Protein 3UC9 (pdb70)

Radius of gyration: 15.47 Å; Cα contacts (8 Å, |Δi|>4): 312; chains: 1; bounding box: 36×42×33 Å

Organism: Saccharomyces cerevisiae (strain ATCC 204508 / S288c) (NCBI:txid559292)

InterPro domains:
  IPR034627 Increased recombination centres protein 6 [PTHR28043] (1-237)

Sequence (180 aa):
VLQYPQNKILVLSDHPHNFLKTQFLQDLFHCSSTGISIVKDQTWENRYYKVHFDLYIDSCKDIPVWVEEFITPECEPLRNVMAGIILITDIRQTKPQELLHQFMIAAHRNTFVVLVNVNEEVEQDEIDELNEIWSNAFTNVIEFVNWKTVNHNDYGEKLGLDRIQEIIDTHDWLNCEVQP

GO terms:
  GO:0030674 protein-macromolecule adaptor activity (F, IDA)
  GO:0016192 vesicle-mediated transport (P, IGI)
  GO:0016192 vesicle-mediated transport (P, IPI)

Foldseek 3Di:
DDQDFQFEEEEEEEDVCQVVSQVVCCVQQVDNDDGFDKAFQGWQDDPPWIFTHIYGYYYHNAPVVVLVVCLDPVNLSVLSSHQEYEYEYACVVRVCVVVVVVSCVSHDQQYAYEYEHQPPVDDVVNQVVSCVVPCPPGSYGYGYAYEPDDQADPVGQGGYSNNVSVSSVVGDRPPTDIGD

Solvent-accessible surface area: 9825 Å² total; per-residue (Å²): 165,136,53,130,74,0,25,35,0,8,0,3,0,5,91,98,23,45,144,64,2,29,74,0,0,75,77,15,16,140,10,102,29,144,24,108,42,96,36,146,99,42,58,17,114,39,218,154,31,88,0,84,2,16,0,40,4,42,13,12,161,64,5,66,81,22,12,129,105,11,58,38,100,141,32,87,91,61,16,48,17,2,0,0,6,0,14,0,0,23,2,108,115,27,91,5,44,126,31,6,106,111,13,0,104,24,10,36,91,44,2,1,5,0,3,0,2,17,33,114,133,0,120,51,107,59,0,70,125,21,25,136,106,32,46,122,51,41,105,4,74,2,26,3,5,16,21,109,89,104,84,105,38,153,183,74,100,86,38,2,35,46,52,0,78,53,4,0,34,99,21,109,19,59,88,24,142,71,103,120

B-factor: mean 25.72, std 10.25, range [7.55, 65.5]

Nearest PDB structures (foldseek):
  3uc9-assembly1_A  TM=1.006E+00  e=2.120E-39  Saccharomyces cerevisiae S288C
  4ol0-assembly1_A  TM=5.527E-01  e=8.054E-03  Homo sapiens

Secondary structure (DSSP, 8-state):
-------EEEEEEEGGGHHHHHHHHHHHH-----SS-EEEEEEEE-SS-EEEEEEEEEEES-HHHHHHHHTSGGGHHHHHTEEEEEEEE-HHHH-GGGTHHHHHHHS-TT-EEEEEE--TT--HHHHHHHHHHHTTSSSS-EEEEE-----B-TTS-B-HHHHHHHHHHH---TT---B-

Structure (mmCIF, N/CA/C/O backbone):
data_3UC9
#
_entry.id   3UC9
#
_cell.length_a   61.638
_cell.length_b   61.638
_cell.length_c   95.144
_cell.angle_alpha   90.000
_cell.angle_beta   90.000
_cell.angle_gamma   120.000
#
_symmetry.space_group_name_H-M   'P 65'
#
loop_
_entity.id
_entity.type
_entity.pdbx_description
1 polymer 'Increased recombination centers protein 6'
2 water water
#
loop_
_atom_site.group_PDB
_atom_site.id
_atom_site.type_symbol
_atom_site.label_atom_id
_atom_site.label_alt_id
_atom_site.label_comp_id
_atom_site.label_asym_id
_atom_site.label_entity_id
_atom_site.label_seq_id
_atom_site.pdbx_PDB_ins_code
_atom_site.Cartn_x
_atom_site.Cartn_y
_atom_site.Cartn_z
_atom_site.occupancy
_atom_site.B_iso_or_equiv
_atom_site.auth_seq_id
_atom_site.auth_comp_id
_atom_site.auth_asym_id
_atom_site.auth_atom_id
_atom_site.pdbx_PDB_model_num
ATOM 1 N N . VAL A 1 22 ? 39.296 38.542 -18.493 1.00 38.23 2 VAL A N 1
ATOM 2 C CA . VAL A 1 22 ? 40.042 38.538 -19.784 1.00 36.83 2 VAL A CA 1
ATOM 3 C C . VAL A 1 22 ? 40.896 37.268 -19.919 1.00 35.76 2 VAL A C 1
ATOM 4 O O . VAL A 1 22 ? 40.597 36.391 -20.741 1.00 36.22 2 VAL A O 1
ATOM 6 N N . LEU A 1 23 ? 41.941 37.155 -19.099 1.00 31.64 3 LEU A N 1
ATOM 7 C CA . LEU A 1 23 ? 42.787 35.954 -19.101 1.00 28.03 3 LEU A CA 1
ATOM 8 C C . LEU A 1 23 ? 42.044 34.774 -18.499 1.00 25.05 3 LEU A C 1
ATOM 9 O O . LEU A 1 23 ? 41.422 34.910 -17.450 1.00 23.24 3 LEU A O 1
ATOM 14 N N . GLN A 1 24 ? 42.110 33.620 -19.160 1.00 24.67 4 GLN A N 1
ATOM 15 C CA . GLN A 1 24 ? 41.681 32.364 -18.550 1.00 23.74 4 GLN A CA 1
ATOM 16 C C . GLN A 1 24 ? 42.908 31.721 -17.917 1.00 21.89 4 GLN A C 1
ATOM 17 O O . GLN A 1 24 ? 43.827 31.300 -18.622 1.00 20.38 4 GLN A O 1
ATOM 23 N N . TYR A 1 25 ? 42.907 31.656 -16.587 1.00 21.54 5 TYR A N 1
ATOM 24 C CA . TYR A 1 25 ? 44.020 31.090 -15.831 1.00 22.08 5 TYR A CA 1
ATOM 25 C C . TYR A 1 25 ? 43.963 29.577 -15.990 1.00 20.68 5 TYR A C 1
ATOM 26 O O . TYR A 1 25 ? 42.896 29.020 -16.305 1.00 19.49 5 TYR A O 1
ATOM 35 N N . PRO A 1 26 ? 45.097 28.895 -15.768 1.00 19.30 6 PRO A N 1
ATOM 36 C CA . PRO A 1 26 ? 45.046 27.437 -15.771 1.00 18.59 6 PRO A CA 1
ATOM 37 C C . PRO A 1 26 ? 43.969 26.954 -14.806 1.00 16.85 6 PRO A C 1
ATOM 38 O O . PRO A 1 26 ? 43.947 27.358 -13.643 1.00 17.38 6 PRO A O 1
ATOM 42 N N . GLN A 1 27 ? 43.059 26.129 -15.308 1.00 16.45 7 GLN A N 1
ATOM 43 C CA . GLN A 1 27 ? 41.891 25.724 -14.536 1.00 15.32 7 GLN A CA 1
ATOM 44 C C . GLN A 1 27 ? 42.152 24.339 -13.943 1.00 15.06 7 GLN A C 1
ATOM 45 O O . GLN A 1 27 ? 41.647 23.324 -14.434 1.00 15.06 7 GLN A O 1
ATOM 51 N N . ASN A 1 28 ? 42.954 24.305 -12.878 1.00 15.65 8 ASN A N 1
ATOM 52 C CA . ASN A 1 28 ? 43.451 23.052 -12.327 1.00 15.82 8 ASN A CA 1
ATOM 53 C C . ASN A 1 28 ? 43.211 22.882 -10.833 1.00 15.23 8 ASN A C 1
ATOM 54 O O . ASN A 1 28 ? 43.954 22.150 -10.161 1.00 16.09 8 ASN A O 1
ATOM 59 N N . LYS A 1 29 ? 42.160 23.515 -10.321 1.00 14.15 9 LYS A N 1
ATOM 60 C CA . LYS A 1 29 ? 41.805 23.353 -8.923 1.00 13.78 9 LYS A CA 1
ATOM 61 C C . LYS A 1 29 ? 40.615 22.397 -8.811 1.00 14.50 9 LYS A C 1
ATOM 62 O O . LYS A 1 29 ? 39.672 22.440 -9.614 1.00 12.53 9 LYS A O 1
ATOM 68 N N . ILE A 1 30 ? 40.677 21.514 -7.825 1.00 14.42 10 ILE A N 1
ATOM 69 C CA . ILE A 1 30 ? 39.525 20.704 -7.454 1.00 13.24 10 ILE A CA 1
ATOM 70 C C . ILE A 1 30 ? 39.196 21.004 -5.995 1.00 14.19 10 ILE A C 1
ATOM 71 O O . ILE A 1 30 ? 40.041 20.850 -5.113 1.00 13.74 10 ILE A O 1
ATOM 76 N N . LEU A 1 31 ? 37.977 21.483 -5.754 1.00 13.31 11 LEU A N 1
ATOM 77 C CA . LEU A 1 31 ? 37.507 21.783 -4.406 1.00 15.97 11 LEU A CA 1
ATOM 78 C C . LEU A 1 31 ? 36.679 20.606 -3.900 1.00 16.47 11 LEU A C 1
ATOM 79 O O . LEU A 1 31 ? 35.761 20.147 -4.578 1.00 17.56 11 LEU A O 1
ATOM 84 N N . VAL A 1 32 ? 37.025 20.115 -2.714 1.00 15.87 12 VAL A N 1
ATOM 85 C CA . VAL A 1 32 ? 36.231 19.097 -2.040 1.00 15.25 12 VAL A CA 1
ATOM 86 C C . VAL A 1 32 ? 35.679 19.730 -0.758 1.00 16.89 12 VAL A C 1
ATOM 87 O O . VAL A 1 32 ? 36.434 20.153 0.110 1.00 17.48 12 VAL A O 1
ATOM 91 N N . LEU A 1 33 ? 34.356 19.801 -0.681 1.00 15.27 13 LEU A N 1
ATOM 92 C CA . LEU A 1 33 ? 33.631 20.495 0.372 1.00 17.18 13 LEU A CA 1
ATOM 93 C C . LEU A 1 33 ? 32.691 19.515 1.081 1.00 17.39 13 LEU A C 1
ATOM 94 O O . LEU A 1 33 ? 32.129 18.617 0.444 1.00 18.38 13 LEU A O 1
ATOM 99 N N . SER A 1 34 ? 32.533 19.685 2.393 1.00 16.80 14 SER A N 1
ATOM 100 C CA . SER A 1 34 ? 31.457 19.021 3.133 1.00 17.25 14 SER A CA 1
ATOM 101 C C . SER A 1 34 ? 30.885 19.960 4.173 1.00 17.79 14 SER A C 1
ATOM 102 O O . SER A 1 34 ? 31.569 20.876 4.625 1.00 18.38 14 SER A O 1
ATOM 105 N N . ASP A 1 35 ? 29.624 19.754 4.545 1.00 16.85 15 ASP A N 1
ATOM 106 C CA . ASP A 1 35 ? 29.137 20.359 5.779 1.00 18.70 15 ASP A CA 1
ATOM 107 C C . ASP A 1 35 ? 29.783 19.628 6.966 1.00 18.86 15 ASP A C 1
ATOM 108 O O . ASP A 1 35 ? 30.204 18.456 6.845 1.00 18.13 15 ASP A O 1
ATOM 113 N N . HIS A 1 36 ? 29.856 20.321 8.098 1.00 18.31 16 HIS A N 1
ATOM 114 C CA . HIS A 1 36 ? 30.670 19.889 9.246 1.00 20.26 16 HIS A CA 1
ATOM 115 C C . HIS A 1 36 ? 30.474 18.447 9.703 1.00 20.50 16 HIS A C 1
ATOM 116 O O . HIS A 1 36 ? 31.458 17.777 10.004 1.00 19.58 16 HIS A O 1
ATOM 123 N N . PRO A 1 37 ? 29.214 17.962 9.769 1.00 18.99 17 PRO A N 1
ATOM 124 C CA . PRO A 1 37 ? 29.034 16.592 10.241 1.00 19.83 17 PRO A CA 1
ATOM 125 C C . PRO A 1 37 ? 29.700 15.529 9.382 1.00 18.47 17 PRO A C 1
ATOM 126 O O . PRO A 1 37 ? 29.948 14.434 9.875 1.00 20.78 17 PRO A O 1
ATOM 130 N N . HIS A 1 38 ? 29.985 15.835 8.113 1.00 17.83 18 HIS A N 1
ATOM 131 C CA . HIS A 1 38 ? 30.586 14.851 7.207 1.00 16.76 18 HIS A CA 1
ATOM 132 C C . HIS A 1 38 ? 32.068 15.090 6.930 1.00 17.05 18 HIS A C 1
ATOM 133 O O . HIS A 1 38 ? 32.606 14.560 5.965 1.00 16.01 18 HIS A O 1
ATOM 140 N N . ASN A 1 39 ? 32.737 15.869 7.786 1.00 17.12 19 ASN A N 1
ATOM 141 C CA . ASN A 1 39 ? 34.153 16.168 7.573 1.00 17.29 19 ASN A CA 1
ATOM 142 C C . ASN A 1 39 ? 35.008 14.914 7.571 1.00 17.97 19 ASN A C 1
ATOM 143 O O . ASN A 1 39 ? 35.918 14.793 6.744 1.00 19.58 19 ASN A O 1
ATOM 148 N N . PHE A 1 40 ? 34.731 13.980 8.479 1.00 17.25 20 PHE A N 1
ATOM 149 C CA . PHE A 1 40 ? 35.558 12.782 8.560 1.00 18.66 20 PHE A CA 1
ATOM 150 C C . PHE A 1 40 ? 35.397 11.902 7.333 1.00 19.65 20 PHE A C 1
ATOM 151 O O . PHE A 1 40 ? 36.396 11.412 6.784 1.00 20.98 20 PHE A O 1
ATOM 159 N N . LEU A 1 41 ? 34.149 11.686 6.927 1.00 19.11 21 LEU A N 1
ATOM 160 C CA . LEU A 1 41 ? 33.852 10.949 5.698 1.00 19.51 21 LEU A CA 1
ATOM 161 C C . LEU A 1 41 ? 34.545 11.591 4.491 1.00 19.41 21 LEU A C 1
ATOM 162 O O . LEU A 1 41 ? 35.082 10.889 3.638 1.00 19.59 21 LEU A O 1
ATOM 167 N N . LYS A 1 42 ? 34.568 12.921 4.448 1.00 18.78 22 LYS A N 1
ATOM 168 C CA . LYS A 1 42 ? 35.317 13.647 3.419 1.00 18.52 22 LYS A CA 1
ATOM 169 C C . LYS A 1 42 ? 36.812 13.289 3.443 1.00 18.08 22 LYS A C 1
ATOM 170 O O . LYS A 1 42 ? 37.407 13.067 2.390 1.00 18.14 22 LYS A O 1
ATOM 176 N N . THR A 1 43 ? 37.412 13.190 4.631 1.00 19.84 23 THR A N 1
ATOM 177 C CA . THR A 1 43 ? 38.834 12.808 4.734 1.00 21.74 23 THR A CA 1
ATOM 178 C C . THR A 1 43 ? 39.063 11.388 4.188 1.00 23.24 23 THR A C 1
ATOM 179 O O . THR A 1 43 ? 40.053 11.133 3.479 1.00 21.86 23 THR A O 1
ATOM 183 N N . GLN A 1 44 ? 38.143 10.474 4.491 1.00 22.76 24 GLN A N 1
ATOM 184 C CA . GLN A 1 44 ? 38.191 9.118 3.926 1.00 23.94 24 GLN A CA 1
ATOM 185 C C . GLN A 1 44 ? 38.026 9.131 2.391 1.00 21.73 24 GLN A C 1
ATOM 186 O O . GLN A 1 44 ? 38.721 8.408 1.675 1.00 21.63 24 GLN A O 1
ATOM 192 N N . PHE A 1 45 ? 37.109 9.958 1.897 1.00 20.48 25 PHE A N 1
ATOM 193 C CA . PHE A 1 45 ? 36.911 10.140 0.447 1.00 19.29 25 PHE A CA 1
ATOM 194 C C . PHE A 1 45 ? 38.199 10.604 -0.223 1.00 19.26 25 PHE A C 1
ATOM 195 O O . PHE A 1 45 ? 38.561 10.107 -1.290 1.00 19.71 25 PHE A O 1
ATOM 203 N N . LEU A 1 46 ? 38.900 11.545 0.402 1.00 19.36 26 LEU A N 1
ATOM 204 C CA . LEU A 1 46 ? 40.147 12.069 -0.172 1.00 20.07 26 LEU A CA 1
ATOM 205 C C . LEU A 1 46 ? 41.212 10.976 -0.250 1.00 21.48 26 LEU A C 1
ATOM 206 O O . LEU A 1 46 ? 41.942 10.878 -1.233 1.00 21.01 26 LEU A O 1
ATOM 211 N N . GLN A 1 47 ? 41.299 10.156 0.788 1.00 23.61 27 GLN A N 1
ATOM 212 C CA . GLN A 1 47 ? 42.219 9.026 0.767 1.00 26.72 27 GLN A CA 1
ATOM 213 C C . GLN A 1 47 ? 41.865 8.043 -0.351 1.00 26.60 27 GLN A C 1
ATOM 214 O O . GLN A 1 47 ? 42.747 7.573 -1.072 1.00 29.22 27 GLN A O 1
ATOM 220 N N . ASP A 1 48 ? 40.583 7.722 -0.488 1.00 25.92 28 ASP A N 1
ATOM 221 C CA . ASP A 1 48 ? 40.145 6.688 -1.434 1.00 26.38 28 ASP A CA 1
ATOM 222 C C . ASP A 1 48 ? 40.277 7.106 -2.901 1.00 25.14 28 ASP A C 1
ATOM 223 O O . ASP A 1 48 ? 40.684 6.314 -3.751 1.00 26.20 28 ASP A O 1
ATOM 228 N N . LEU A 1 49 ? 39.949 8.355 -3.200 1.00 23.10 29 LEU A N 1
ATOM 229 C CA . LEU A 1 49 ? 39.961 8.829 -4.581 1.00 22.87 29 LEU A CA 1
ATOM 230 C C . LEU A 1 49 ? 41.304 9.435 -4.975 1.00 23.32 29 LEU A C 1
ATOM 231 O O . LEU A 1 49 ? 41.792 9.195 -6.080 1.00 24.59 29 LEU A O 1
ATOM 236 N N . PHE A 1 50 ? 41.892 10.230 -4.085 1.00 24.45 30 PHE A N 1
ATOM 237 C CA . PHE A 1 50 ? 43.109 10.988 -4.405 1.00 26.27 30 PHE A CA 1
ATOM 238 C C . PHE A 1 50 ? 44.368 10.493 -3.705 1.00 30.32 30 PHE A C 1
ATOM 239 O O . PHE A 1 50 ? 45.451 11.015 -3.964 1.00 32.06 30 PHE A O 1
ATOM 247 N N . HIS A 1 51 ? 44.229 9.511 -2.817 1.00 34.04 31 HIS A N 1
ATOM 248 C CA . HIS A 1 51 ? 45.359 9.000 -2.034 1.00 38.47 31 HIS A CA 1
ATOM 249 C C . HIS A 1 51 ? 46.060 10.133 -1.292 1.00 40.62 31 HIS A C 1
ATOM 250 O O . HIS A 1 51 ? 47.293 10.219 -1.256 1.00 41.76 31 HIS A O 1
ATOM 257 N N . CYS A 1 52 ? 45.235 10.986 -0.687 1.00 41.82 32 CYS A N 1
ATOM 258 C CA . CYS A 1 52 ? 45.679 12.163 0.031 1.00 45.15 32 CYS A CA 1
ATOM 259 C C . CYS A 1 52 ? 45.332 12.002 1.507 1.00 47.39 32 CYS A C 1
ATOM 260 O O . CYS A 1 52 ? 44.156 11.978 1.871 1.00 47.26 32 CYS A O 1
ATOM 263 N N . SER A 1 53 ? 46.359 11.878 2.345 1.00 51.09 33 SER A N 1
ATOM 264 C CA . SER A 1 53 ? 46.184 11.765 3.793 1.00 54.13 33 SER A CA 1
ATOM 265 C C . SER A 1 53 ? 46.163 13.150 4.441 1.00 55.72 33 SER A C 1
ATOM 266 O O . SER A 1 53 ? 47.156 13.594 5.025 1.00 58.05 33 SER A O 1
ATOM 269 N N . SER 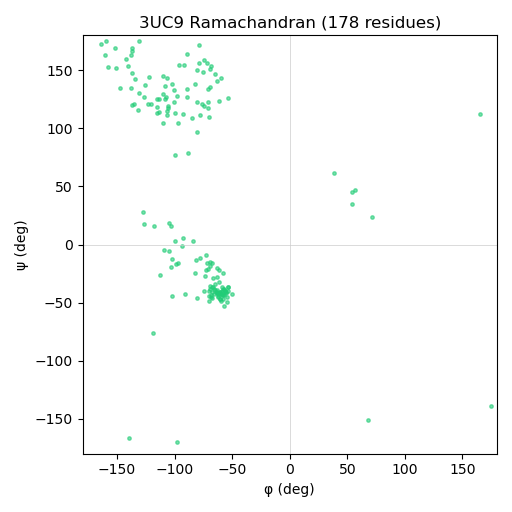A 1 54 ? 45.021 13.822 4.332 1.00 56.20 34 SER A N 1
ATOM 270 C CA . SER A 1 54 ? 44.836 15.151 4.906 1.00 57.41 34 SER A CA 1
ATOM 271 C C . SER A 1 54 ? 44.571 15.080 6.409 1.00 59.60 34 SER A C 1
ATOM 272 O O . SER A 1 54 ? 44.395 13.996 6.978 1.00 60.71 34 SER A O 1
ATOM 275 N N . THR A 1 55 ? 44.562 16.254 7.038 1.00 60.41 35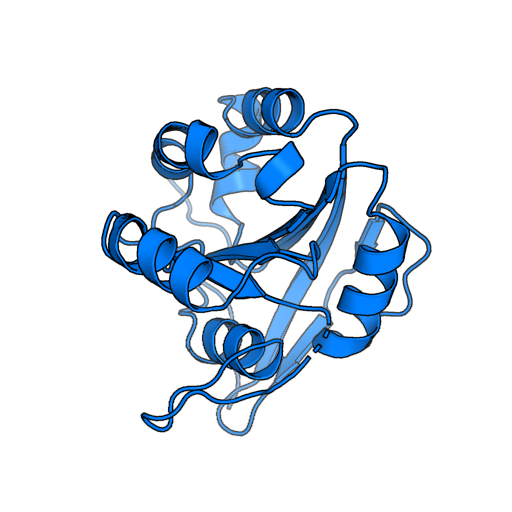 THR A N 1
ATOM 276 C CA . THR A 1 55 ? 44.180 16.402 8.442 1.00 61.23 35 THR A CA 1
ATOM 277 C C . THR A 1 55 ? 42.857 17.180 8.588 1.00 59.65 35 THR A C 1
ATOM 278 O O . THR A 1 55 ? 42.130 16.994 9.566 1.00 60.67 35 THR A O 1
ATOM 282 N N . GLY A 1 56 ? 42.553 18.037 7.612 1.00 57.30 36 GLY A N 1
ATOM 283 C CA . GLY A 1 56 ? 41.320 18.830 7.601 1.00 54.83 36 GLY A CA 1
ATOM 284 C C . GLY A 1 56 ? 41.307 19.814 6.435 1.00 52.55 36 GLY A C 1
ATOM 285 O O . GLY A 1 56 ? 41.730 19.473 5.330 1.00 51.85 36 GLY A O 1
ATOM 286 N N . ILE A 1 57 ? 40.841 21.038 6.691 1.00 50.03 37 ILE A N 1
ATOM 287 C CA . ILE A 1 57 ? 40.761 22.097 5.673 1.00 47.72 37 ILE A CA 1
ATOM 288 C C . ILE A 1 57 ? 42.160 22.622 5.304 1.00 45.44 37 ILE A C 1
ATOM 289 O O . ILE A 1 57 ? 42.850 23.167 6.156 1.00 47.59 37 ILE A O 1
ATOM 294 N N . SER A 1 58 ? 42.559 22.456 4.041 1.00 41.24 38 SER A N 1
ATOM 295 C CA . SER A 1 58 ? 43.904 22.808 3.584 1.00 37.24 38 SER A CA 1
ATOM 296 C C . SER A 1 58 ? 44.032 22.905 2.047 1.00 33.07 38 SER A C 1
ATOM 297 O O . SER A 1 58 ? 43.098 22.599 1.301 1.00 30.19 38 SER A O 1
ATOM 300 N N . ILE A 1 59 ? 45.199 23.371 1.604 1.00 29.56 39 ILE A N 1
ATOM 301 C CA . ILE A 1 59 ? 45.544 23.474 0.193 1.00 27.27 39 ILE A CA 1
ATOM 302 C C . ILE A 1 59 ? 46.671 22.490 -0.099 1.00 27.06 39 ILE A C 1
ATOM 303 O O . ILE A 1 59 ? 47.793 22.640 0.416 1.00 26.82 39 ILE A O 1
ATOM 308 N N . VAL A 1 60 ? 46.375 21.482 -0.914 1.00 24.19 40 VAL A N 1
ATOM 309 C CA . VAL A 1 60 ? 47.353 20.465 -1.270 1.00 24.82 40 VAL A CA 1
ATOM 310 C C . VAL A 1 60 ? 47.754 20.633 -2.737 1.00 23.94 40 VAL A C 1
ATOM 311 O O . VAL A 1 60 ? 47.005 20.262 -3.635 1.00 22.02 40 VAL A O 1
ATOM 315 N N . LYS A 1 61 ? 48.947 21.181 -2.972 1.00 23.55 41 LYS A N 1
ATOM 316 C CA . LYS A 1 61 ? 49.350 21.583 -4.324 1.00 23.34 41 LYS A CA 1
ATOM 317 C C . LYS A 1 61 ? 50.101 20.508 -5.093 1.00 24.81 41 LYS A C 1
ATOM 318 O O . LYS A 1 61 ? 50.733 19.640 -4.496 1.00 26.78 41 LYS A O 1
ATOM 324 N N . ASP A 1 62 ? 50.027 20.597 -6.421 1.00 24.16 42 ASP A N 1
ATOM 325 C CA . ASP A 1 62 ? 50.821 19.773 -7.346 1.00 26.88 42 ASP A CA 1
ATOM 326 C C . ASP A 1 62 ? 50.616 18.273 -7.131 1.00 26.36 42 ASP A C 1
ATOM 327 O O . ASP A 1 62 ? 51.573 17.485 -7.063 1.00 26.82 42 ASP A O 1
ATOM 332 N N . GLN A 1 63 ? 49.349 17.895 -7.020 1.00 24.60 43 GLN A N 1
ATOM 333 C CA . GLN A 1 63 ? 48.945 16.497 -7.052 1.00 25.80 43 GLN A CA 1
ATOM 334 C C . GLN A 1 63 ? 48.947 16.057 -8.507 1.00 26.26 43 GLN A C 1
ATOM 335 O O . GLN A 1 63 ? 48.859 16.889 -9.412 1.00 27.85 43 GLN A O 1
ATOM 341 N N . THR A 1 64 ? 49.086 14.762 -8.744 1.00 25.41 44 THR A N 1
ATOM 342 C CA . THR A 1 64 ? 49.056 14.261 -10.107 1.00 26.19 44 THR A CA 1
ATOM 343 C C . THR A 1 64 ? 47.779 13.472 -10.312 1.00 26.27 44 THR A C 1
ATOM 344 O O . THR A 1 64 ? 47.419 12.631 -9.482 1.00 26.34 44 THR A O 1
ATOM 348 N N . TRP A 1 65 ? 47.059 13.797 -11.380 1.00 24.52 45 TRP A N 1
ATOM 349 C CA . TRP A 1 65 ? 45.961 12.956 -11.817 1.00 23.98 45 TRP A CA 1
ATOM 350 C C . TRP A 1 65 ? 46.429 12.233 -13.059 1.00 26.09 45 TRP A C 1
ATOM 351 O O . TRP A 1 65 ? 46.729 12.863 -14.077 1.00 25.47 45 TRP A O 1
ATOM 362 N N . GLU A 1 66 ? 46.491 10.910 -12.975 1.00 27.56 46 GLU A N 1
ATOM 363 C CA . GLU A 1 66 ? 47.041 10.112 -14.048 1.00 30.41 46 GLU A CA 1
ATOM 364 C C . GLU A 1 66 ? 46.150 8.919 -14.357 1.00 30.71 46 GLU A C 1
ATOM 365 O O . GLU A 1 66 ? 45.544 8.311 -13.469 1.00 30.85 46 GLU A O 1
ATOM 371 N N . ASN A 1 67 ? 46.060 8.616 -15.641 1.00 30.10 47 ASN A N 1
ATOM 372 C CA . ASN A 1 67 ? 45.362 7.428 -16.110 1.00 29.61 47 ASN A CA 1
ATOM 373 C C . ASN A 1 67 ? 46.201 6.859 -17.238 1.00 30.38 47 ASN A C 1
ATOM 374 O O . ASN A 1 67 ? 47.362 7.258 -17.411 1.00 29.07 47 ASN A O 1
ATOM 379 N N . ARG A 1 68 ? 45.634 5.929 -17.999 1.00 30.17 48 ARG A N 1
ATOM 380 C CA . ARG A 1 68 ? 46.363 5.297 -19.095 1.00 32.15 48 ARG A CA 1
ATOM 381 C C . ARG A 1 68 ? 46.662 6.227 -20.279 1.00 30.59 48 ARG A C 1
ATOM 382 O O . ARG A 1 68 ? 47.498 5.899 -21.119 1.00 30.75 48 ARG A O 1
ATOM 390 N N . TYR A 1 69 ? 45.985 7.375 -20.335 1.00 27.52 49 TYR A N 1
ATOM 391 C CA . TYR A 1 69 ? 46.048 8.282 -21.488 1.00 27.50 49 TYR A CA 1
ATOM 392 C C . TYR A 1 69 ? 46.947 9.492 -21.244 1.00 26.84 49 TYR A C 1
ATOM 393 O O . TYR A 1 69 ? 47.742 9.850 -22.106 1.00 26.92 49 TYR A O 1
ATOM 402 N N . TYR A 1 70 ? 46.822 10.110 -20.072 1.00 25.10 50 TYR A N 1
ATOM 403 C CA . TYR A 1 70 ? 47.556 11.347 -19.782 1.00 23.43 50 TYR A CA 1
ATOM 404 C C . TYR A 1 70 ? 47.848 11.524 -18.298 1.00 24.17 50 TYR A C 1
ATOM 405 O O . TYR A 1 70 ? 47.315 10.799 -17.460 1.00 22.60 50 TYR A O 1
ATOM 414 N N . LYS A 1 71 ? 48.703 12.504 -17.997 1.00 23.93 51 LYS A N 1
ATOM 415 C CA . LYS A 1 71 ? 48.963 12.980 -16.636 1.00 24.53 51 LYS A CA 1
ATOM 416 C C . LYS A 1 71 ? 48.725 14.484 -16.639 1.00 23.11 51 LYS A C 1
ATOM 417 O O . LYS A 1 71 ? 49.147 15.172 -17.576 1.00 22.86 51 LYS A O 1
ATOM 423 N N . VAL A 1 72 ? 48.069 14.988 -15.600 1.00 22.80 52 VAL A N 1
ATOM 424 C CA . VAL A 1 72 ? 47.903 16.431 -15.411 1.00 22.27 52 VAL A CA 1
ATOM 425 C C . VAL A 1 72 ? 48.153 16.736 -13.937 1.00 22.88 52 VAL A C 1
ATOM 426 O O . VAL A 1 72 ? 47.900 15.897 -13.078 1.00 23.69 52 VAL A O 1
ATOM 430 N N . HIS A 1 73 ? 48.693 17.917 -13.650 1.00 21.82 53 HIS A N 1
ATOM 431 C CA . HIS A 1 73 ? 48.949 18.322 -12.278 1.00 22.70 53 HIS A CA 1
ATOM 432 C C . HIS A 1 73 ? 47.847 19.264 -11.816 1.00 21.59 53 HIS A C 1
ATOM 433 O O . HIS A 1 73 ? 47.479 20.189 -12.548 1.00 21.63 53 HIS A O 1
ATOM 440 N N . PHE A 1 74 ? 47.318 19.017 -10.616 1.00 20.78 54 PHE A N 1
ATOM 441 C CA . PHE A 1 74 ? 46.208 19.816 -10.079 1.00 19.50 54 PHE A CA 1
ATOM 442 C C . PHE A 1 74 ? 46.411 20.131 -8.591 1.00 20.24 54 PHE A C 1
ATOM 443 O O . PHE A 1 74 ? 47.230 19.500 -7.906 1.00 21.01 54 PHE A O 1
ATOM 451 N N . ASP A 1 75 ? 45.662 21.121 -8.112 1.00 18.71 55 ASP A N 1
ATOM 452 C CA . ASP A 1 75 ? 45.662 21.515 -6.710 1.00 18.57 55 ASP A CA 1
ATOM 453 C C . ASP A 1 75 ? 44.331 21.092 -6.075 1.00 18.50 55 ASP A C 1
ATOM 454 O O . ASP A 1 75 ? 43.274 21.290 -6.662 1.00 17.85 55 ASP A O 1
ATOM 459 N N . LEU A 1 76 ? 44.406 20.533 -4.872 1.00 18.70 56 LEU A N 1
ATOM 460 C CA . LEU A 1 76 ? 43.249 20.139 -4.103 1.00 19.37 56 LEU A CA 1
ATOM 461 C C . LEU A 1 76 ? 42.992 21.214 -3.050 1.00 19.50 56 LEU A C 1
ATOM 462 O O . LEU A 1 76 ? 43.879 21.546 -2.255 1.00 21.43 56 LEU A O 1
ATOM 467 N N . TYR A 1 77 ? 41.793 21.782 -3.086 1.00 17.90 57 TYR A N 1
ATOM 468 C CA . TYR A 1 77 ? 41.320 22.694 -2.054 1.00 19.61 57 TYR A CA 1
ATOM 469 C C . TYR A 1 77 ? 40.294 21.958 -1.196 1.00 19.20 57 TYR A C 1
ATOM 470 O O . TYR A 1 77 ? 39.264 21.497 -1.699 1.00 21.14 57 TYR A O 1
ATOM 479 N N . ILE A 1 78 ? 40.576 21.820 0.092 1.00 18.73 58 ILE A N 1
ATOM 480 C CA . ILE A 1 78 ? 39.689 21.116 1.010 1.00 18.88 58 ILE A CA 1
ATOM 481 C C . ILE A 1 78 ? 39.052 22.165 1.915 1.00 20.00 58 ILE A C 1
ATOM 482 O O . ILE A 1 78 ? 39.755 22.978 2.524 1.00 20.52 58 ILE A O 1
ATOM 487 N N . ASP A 1 79 ? 37.724 22.182 1.958 1.00 19.23 59 ASP A N 1
ATOM 488 C CA . ASP A 1 79 ? 37.000 23.169 2.741 1.00 20.51 59 ASP A CA 1
ATOM 489 C C . ASP A 1 79 ? 35.844 22.501 3.485 1.00 19.95 59 ASP A C 1
ATOM 490 O O . ASP A 1 79 ? 35.474 21.345 3.211 1.00 17.60 59 ASP A O 1
ATOM 495 N N . SER A 1 80 ? 35.305 23.244 4.442 1.00 20.08 60 SER A N 1
ATOM 496 C CA . SER A 1 80 ? 34.181 22.803 5.252 1.00 21.04 60 SER A CA 1
ATOM 497 C C . SER A 1 80 ? 33.275 23.989 5.498 1.00 21.97 60 SER A C 1
ATOM 498 O O . SER A 1 80 ? 33.704 25.142 5.404 1.00 21.15 60 SER A O 1
ATOM 501 N N . CYS A 1 81 ? 32.028 23.708 5.838 1.00 20.69 61 CYS A N 1
ATOM 502 C CA . CYS A 1 81 ? 31.086 24.769 6.165 1.00 22.78 61 CYS A CA 1
ATOM 503 C C . CYS A 1 81 ? 30.053 24.276 7.151 1.00 22.12 61 CYS A C 1
ATOM 504 O O . CYS A 1 81 ? 29.759 23.089 7.199 1.00 21.63 61 CYS A O 1
ATOM 507 N N . LYS A 1 82 ? 29.511 25.188 7.955 1.00 23.90 62 LYS A N 1
ATOM 508 C CA . LYS A 1 82 ? 28.408 24.836 8.851 1.00 26.06 62 LYS A CA 1
ATOM 509 C C . LYS A 1 82 ? 27.110 24.671 8.069 1.00 26.15 62 LYS A C 1
ATOM 510 O O . LYS A 1 82 ? 26.320 23.767 8.359 1.00 25.80 62 LYS A O 1
ATOM 516 N N . ASP A 1 83 ? 26.899 25.552 7.092 1.00 26.47 63 ASP A N 1
ATOM 517 C CA . ASP A 1 83 ? 25.676 25.575 6.286 1.00 27.07 63 ASP A CA 1
ATOM 518 C C . ASP A 1 83 ? 26.042 25.747 4.809 1.00 25.00 63 ASP A C 1
ATOM 519 O O . ASP A 1 83 ? 26.677 26.739 4.433 1.00 22.91 63 ASP A O 1
ATOM 524 N N . ILE A 1 84 ? 25.644 24.789 3.974 1.00 23.48 64 ILE A N 1
ATOM 525 C CA . ILE A 1 84 ? 25.971 24.842 2.543 1.00 22.75 64 ILE A CA 1
ATOM 526 C C . ILE A 1 84 ? 25.514 26.153 1.888 1.00 21.83 64 ILE A C 1
ATOM 527 O O . ILE A 1 84 ? 26.299 26.796 1.193 1.00 20.60 64 ILE A O 1
ATOM 532 N N . PRO A 1 85 ? 24.248 26.561 2.109 1.00 22.37 65 PRO A N 1
ATOM 533 C CA . PRO A 1 85 ? 23.792 27.802 1.470 1.00 21.37 65 PRO A CA 1
ATOM 534 C C . PRO A 1 85 ? 24.639 29.037 1.810 1.00 22.09 65 PRO A C 1
ATOM 535 O O . PRO A 1 85 ? 24.874 29.869 0.935 1.00 22.04 65 PRO A O 1
ATOM 539 N N . VAL A 1 86 ? 25.096 29.151 3.058 1.00 21.98 66 VAL A N 1
ATOM 540 C CA . VAL A 1 86 ? 25.961 30.258 3.456 1.00 23.50 66 VAL A CA 1
ATOM 541 C C . VAL A 1 86 ? 27.280 30.211 2.671 1.00 23.00 66 VAL A C 1
ATOM 542 O O . VAL A 1 86 ? 27.770 31.233 2.205 1.00 23.12 66 VAL A O 1
ATOM 546 N N . TRP A 1 87 ? 27.840 29.019 2.527 1.00 23.28 67 TRP A N 1
ATOM 547 C CA . TRP A 1 87 ? 29.054 28.838 1.738 1.00 22.94 67 TRP A CA 1
ATOM 548 C C . TRP A 1 87 ? 28.829 29.211 0.265 1.00 21.28 67 TRP A C 1
ATOM 549 O O . TRP A 1 87 ? 29.648 29.910 -0.335 1.00 20.55 67 TRP A O 1
ATOM 560 N N . VAL A 1 88 ? 27.708 28.769 -0.298 1.00 20.30 68 VAL A N 1
ATOM 561 C CA . VAL A 1 88 ? 27.351 29.089 -1.687 1.00 19.86 68 VAL A CA 1
ATOM 562 C C . VAL A 1 88 ? 27.210 30.609 -1.880 1.00 20.85 68 VAL A C 1
ATOM 563 O O . VAL A 1 88 ? 27.698 31.163 -2.865 1.00 19.58 68 VAL A O 1
ATOM 567 N N . GLU A 1 89 ? 26.572 31.276 -0.924 1.00 22.46 69 GLU A N 1
ATOM 568 C CA . GLU A 1 89 ? 26.416 32.725 -1.016 1.00 24.37 69 GLU A CA 1
ATOM 569 C C . GLU A 1 89 ? 27.775 33.417 -1.140 1.00 24.98 69 GLU A C 1
ATOM 570 O O . GLU A 1 89 ? 27.940 34.313 -1.959 1.00 25.58 69 GLU A O 1
ATOM 576 N N . GLU A 1 90 ? 28.743 32.985 -0.344 1.00 26.11 70 GLU A N 1
ATOM 577 C CA . GLU A 1 90 ? 30.096 33.564 -0.374 1.00 27.77 70 GLU A CA 1
ATOM 578 C C . GLU A 1 90 ? 30.833 33.203 -1.674 1.00 25.81 70 GLU A C 1
ATOM 579 O O . GLU A 1 90 ? 31.552 34.020 -2.259 1.00 26.60 70 GLU A O 1
ATOM 585 N N . PHE A 1 91 ? 30.639 31.976 -2.131 1.00 23.83 71 PHE A N 1
ATOM 586 C CA . PHE A 1 91 ? 31.299 31.481 -3.337 1.00 23.92 71 PHE A CA 1
ATOM 587 C C . PHE A 1 91 ? 30.852 32.233 -4.610 1.00 24.24 71 PHE A C 1
ATOM 588 O O . PHE A 1 91 ? 31.655 32.456 -5.523 1.00 23.08 71 PHE A O 1
ATOM 596 N N . ILE A 1 92 ? 29.584 32.640 -4.629 1.00 23.14 72 ILE A N 1
ATOM 597 C CA . ILE A 1 92 ? 28.923 33.310 -5.759 1.00 26.53 72 ILE A CA 1
ATOM 598 C C . ILE A 1 92 ? 29.261 34.797 -5.924 1.00 27.08 72 ILE A C 1
ATOM 599 O O . ILE A 1 92 ? 28.908 35.412 -6.939 1.00 26.55 72 ILE A O 1
ATOM 604 N N . THR A 1 93 ? 29.914 35.379 -4.925 1.00 27.29 73 THR A N 1
ATOM 605 C CA . THR A 1 93 ? 30.179 36.816 -4.911 1.00 29.67 73 THR A CA 1
ATOM 606 C C . THR A 1 93 ? 31.190 37.224 -5.997 1.00 30.03 73 THR A C 1
ATOM 607 O O . THR A 1 93 ? 32.018 36.406 -6.405 1.00 26.60 73 THR A O 1
ATOM 611 N N . PRO A 1 94 ? 31.130 38.492 -6.462 1.00 31.04 74 PRO A N 1
ATOM 612 C CA . PRO A 1 94 ? 32.107 38.989 -7.436 1.00 32.37 74 PRO A CA 1
ATOM 613 C C . PRO A 1 94 ? 33.561 38.799 -7.006 1.00 32.95 74 PRO A C 1
ATOM 614 O O . PRO A 1 94 ? 34.418 38.508 -7.846 1.00 31.99 74 PRO A O 1
ATOM 618 N N . GLU A 1 95 ? 33.831 38.946 -5.710 1.00 34.12 75 GLU A N 1
ATOM 619 C CA . GLU A 1 95 ? 35.192 38.812 -5.182 1.00 34.71 75 GLU A CA 1
ATOM 620 C C . GLU A 1 95 ? 35.758 37.405 -5.373 1.00 32.84 75 GLU A C 1
ATOM 621 O O . GLU A 1 95 ? 36.974 37.239 -5.480 1.00 32.57 75 GLU A O 1
ATOM 627 N N . CYS A 1 96 ? 34.878 36.402 -5.413 1.00 30.30 76 CYS A N 1
ATOM 628 C CA . CYS A 1 96 ? 35.291 35.011 -5.616 1.00 28.80 76 CYS A CA 1
ATOM 629 C C . CYS A 1 96 ? 35.279 34.570 -7.086 1.00 26.30 76 CYS A C 1
ATOM 630 O O . CYS A 1 96 ? 35.517 33.399 -7.3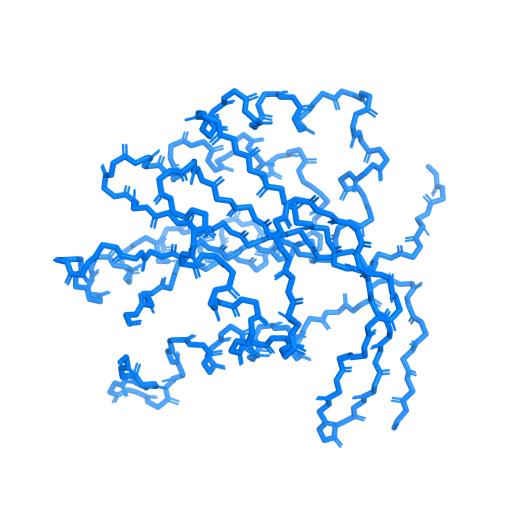64 1.00 23.80 76 CYS A O 1
ATOM 633 N N . GLU A 1 97 ? 35.010 35.491 -8.013 1.00 25.30 77 GLU A N 1
ATOM 634 C CA . GLU A 1 97 ? 34.974 35.156 -9.448 1.00 25.18 77 GLU A CA 1
ATOM 635 C C . GLU A 1 97 ? 36.299 34.566 -9.956 1.00 22.77 77 GLU A C 1
ATOM 636 O O . GLU A 1 97 ? 36.298 33.536 -10.633 1.00 20.75 77 GLU A O 1
ATOM 642 N N . PRO A 1 98 ? 37.436 35.191 -9.615 1.00 21.42 78 PRO A N 1
ATOM 643 C CA . PRO A 1 98 ? 38.709 34.578 -10.009 1.00 21.60 78 PRO A CA 1
ATOM 644 C C . PRO A 1 98 ? 38.861 33.136 -9.538 1.00 21.45 78 PRO A C 1
ATOM 645 O O . PRO A 1 98 ? 39.263 32.278 -10.325 1.00 20.34 78 PRO A O 1
ATOM 649 N N . LEU A 1 99 ? 38.510 32.865 -8.282 1.00 21.18 79 LEU A N 1
ATOM 650 C CA . LEU A 1 99 ? 38.550 31.504 -7.746 1.00 20.54 79 LEU A CA 1
ATOM 651 C C . LEU A 1 99 ? 37.629 30.552 -8.525 1.00 17.79 79 LEU A C 1
ATOM 652 O O . LEU A 1 99 ? 38.030 29.441 -8.890 1.00 17.22 79 LEU A O 1
ATOM 657 N N . ARG A 1 100 ? 36.396 30.981 -8.783 1.00 18.44 80 ARG A N 1
ATOM 658 C CA . ARG A 1 100 ? 35.455 30.142 -9.542 1.00 17.96 80 ARG A CA 1
ATOM 659 C C . ARG A 1 100 ? 36.043 29.777 -10.898 1.00 17.68 80 ARG A C 1
ATOM 660 O O . ARG A 1 100 ? 35.940 28.635 -11.351 1.00 14.90 80 ARG A O 1
ATOM 668 N N . ASN A 1 101 ? 36.721 30.732 -11.519 1.00 15.80 81 ASN A N 1
ATOM 669 C CA . ASN A 1 101 ? 37.222 30.514 -12.876 1.00 17.94 81 ASN A CA 1
ATOM 670 C C . ASN A 1 101 ? 38.404 29.532 -12.987 1.00 16.35 81 ASN A C 1
ATOM 671 O O . ASN A 1 101 ? 38.687 29.025 -14.080 1.00 17.02 81 ASN A O 1
ATOM 676 N N . VAL A 1 102 ? 39.068 29.228 -11.871 1.00 16.74 82 VAL A N 1
ATOM 677 C CA . VAL A 1 102 ? 40.153 28.237 -11.895 1.00 15.83 82 VAL A CA 1
ATOM 678 C C . VAL A 1 102 ? 39.723 26.849 -11.410 1.00 15.29 82 VAL A C 1
ATOM 679 O O . VAL A 1 102 ? 40.533 25.922 -11.396 1.00 14.42 82 VAL A O 1
ATOM 683 N N . MET A 1 103 ? 38.437 26.679 -11.098 1.00 14.22 83 MET A N 1
ATOM 684 C CA . MET A 1 103 ? 37.919 25.380 -10.673 1.00 14.51 83 MET A CA 1
ATOM 685 C C . MET A 1 103 ? 37.700 24.408 -11.844 1.00 13.23 83 MET A C 1
ATOM 686 O O . MET A 1 103 ? 36.822 24.606 -12.690 1.00 13.83 83 MET A O 1
ATOM 691 N N . ALA A 1 104 ? 38.512 23.359 -11.893 1.00 13.93 84 ALA A N 1
ATOM 692 C CA . ALA A 1 104 ? 38.278 22.235 -12.788 1.00 14.04 84 ALA A CA 1
ATOM 693 C C . ALA A 1 104 ? 37.017 21.495 -12.339 1.00 14.26 84 ALA A C 1
ATOM 694 O O . ALA A 1 104 ? 36.202 21.058 -13.165 1.00 14.08 84 ALA A O 1
ATOM 696 N N . GLY A 1 105 ? 36.862 21.340 -11.027 1.00 13.43 85 GLY A N 1
ATOM 697 C CA . GLY A 1 105 ? 35.677 20.689 -10.495 1.00 11.93 85 GLY A CA 1
ATOM 698 C C . GLY A 1 105 ? 35.417 21.006 -9.037 1.00 13.39 85 GLY A C 1
ATOM 699 O O . GLY A 1 105 ? 36.307 21.465 -8.315 1.00 12.59 85 GLY A O 1
ATOM 700 N N . ILE A 1 106 ? 34.187 20.725 -8.620 1.00 11.79 86 ILE A N 1
ATOM 701 C CA . ILE A 1 106 ? 33.740 20.901 -7.248 1.00 12.61 86 ILE A CA 1
ATOM 702 C C . ILE A 1 106 ? 33.062 19.618 -6.850 1.00 12.41 86 ILE A C 1
ATOM 703 O O . ILE A 1 106 ? 32.236 19.130 -7.600 1.00 11.84 86 ILE A O 1
ATOM 708 N N . ILE A 1 107 ? 33.439 19.067 -5.696 1.00 13.36 87 ILE A N 1
ATOM 709 C CA . ILE A 1 107 ? 32.838 17.836 -5.177 1.00 13.79 87 ILE A CA 1
ATOM 710 C C . ILE A 1 107 ? 32.282 18.163 -3.798 1.00 14.69 87 ILE A C 1
ATOM 711 O O . ILE A 1 107 ? 33.016 18.604 -2.917 1.00 16.38 87 ILE A O 1
ATOM 716 N N . LEU A 1 108 ? 30.978 17.964 -3.627 1.00 15.00 88 LEU A N 1
ATOM 717 C CA . LEU A 1 108 ? 30.321 18.190 -2.358 1.00 15.46 88 LEU A CA 1
ATOM 718 C C . LEU A 1 108 ? 29.969 16.840 -1.742 1.00 17.74 88 LEU A C 1
ATOM 719 O O . LEU A 1 108 ? 29.349 15.988 -2.397 1.00 17.51 88 LEU A O 1
ATOM 724 N N . ILE A 1 109 ? 30.399 16.645 -0.498 1.00 17.84 89 ILE A N 1
ATOM 725 C CA . ILE A 1 109 ? 30.126 15.432 0.261 1.00 18.02 89 ILE A CA 1
ATOM 726 C C . ILE A 1 109 ? 29.075 15.787 1.314 1.00 17.69 89 ILE A C 1
ATOM 727 O O . ILE A 1 109 ? 29.352 16.569 2.209 1.00 17.34 89 ILE A O 1
ATOM 732 N N . THR A 1 110 ? 27.881 15.209 1.216 1.00 17.46 90 THR A N 1
ATOM 733 C CA . THR A 1 110 ? 26.803 15.579 2.126 1.00 18.07 90 THR A CA 1
ATOM 734 C C . THR A 1 110 ? 25.705 14.529 2.216 1.00 18.38 90 THR A C 1
ATOM 735 O O . THR A 1 110 ? 25.736 13.506 1.531 1.00 17.88 90 THR A O 1
ATOM 739 N N . ASP A 1 111 ? 24.758 14.784 3.106 1.00 16.89 91 ASP A N 1
ATOM 740 C CA . ASP A 1 111 ? 23.529 13.998 3.193 1.00 18.56 91 ASP A CA 1
ATOM 741 C C . ASP A 1 111 ? 22.523 14.805 2.399 1.00 19.04 91 ASP A C 1
ATOM 742 O O . ASP A 1 111 ? 22.077 15.830 2.869 1.00 20.87 91 ASP A O 1
ATOM 747 N N . ILE A 1 112 ? 22.188 14.366 1.187 1.00 18.76 92 ILE A N 1
ATOM 748 C CA . ILE A 1 112 ? 21.382 15.210 0.302 1.00 19.58 92 ILE A CA 1
ATOM 749 C C . ILE A 1 112 ? 19.929 15.362 0.751 1.00 21.91 92 ILE A C 1
ATOM 750 O O . ILE A 1 112 ? 19.258 16.305 0.339 1.00 22.57 92 ILE A O 1
ATOM 755 N N . ARG A 1 113 ? 19.445 14.441 1.579 1.00 22.99 93 ARG A N 1
ATOM 756 C CA .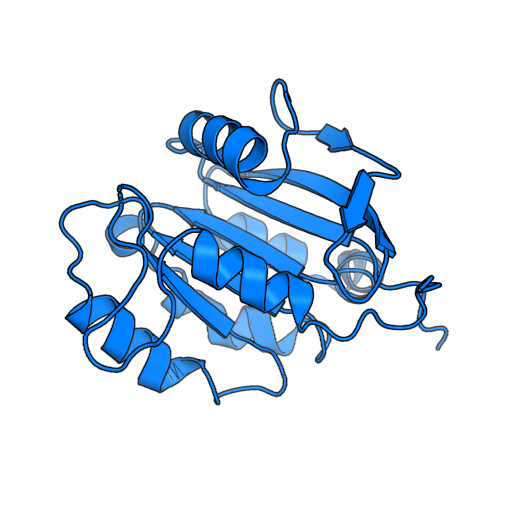 ARG A 1 113 ? 18.115 14.586 2.175 1.00 25.78 93 ARG A CA 1
ATOM 757 C C . ARG A 1 113 ? 18.082 15.729 3.188 1.00 25.82 93 ARG A C 1
ATOM 758 O O . ARG A 1 113 ? 17.072 16.423 3.312 1.00 26.65 93 ARG A O 1
ATOM 766 N N . GLN A 1 114 ? 19.185 15.909 3.911 1.00 25.10 94 GLN A N 1
ATOM 767 C CA . GLN A 1 114 ? 19.294 16.951 4.934 1.00 26.03 94 GLN A CA 1
ATOM 768 C C . GLN A 1 114 ? 19.599 18.318 4.325 1.00 24.99 94 GLN A C 1
ATOM 769 O O . GLN A 1 114 ? 18.982 19.325 4.699 1.00 26.79 94 GLN A O 1
ATOM 775 N N . THR A 1 115 ? 20.559 18.358 3.405 1.00 23.16 95 THR A N 1
ATOM 776 C CA . THR A 1 115 ? 21.082 19.630 2.891 1.00 23.02 95 THR A CA 1
ATOM 777 C C . THR A 1 115 ? 20.484 20.042 1.545 1.00 22.27 95 THR A C 1
ATOM 778 O O . THR A 1 115 ? 20.578 21.210 1.164 1.00 23.13 95 THR A O 1
ATOM 782 N N . LYS A 1 116 ? 19.865 19.098 0.835 1.00 21.20 96 LYS A N 1
ATOM 783 C CA . LYS A 1 116 ? 19.198 19.380 -0.447 1.00 22.25 96 LYS A CA 1
ATOM 784 C C . LYS A 1 116 ? 19.954 20.389 -1.315 1.00 21.70 96 LYS A C 1
ATOM 785 O O . LYS A 1 116 ? 19.431 21.470 -1.630 1.00 21.50 96 LYS A O 1
ATOM 791 N N . PRO A 1 117 ? 21.195 20.046 -1.710 1.00 19.75 97 PRO A N 1
ATOM 792 C CA . PRO A 1 117 ? 21.982 20.959 -2.529 1.00 19.17 97 PRO A CA 1
ATOM 793 C C . PRO A 1 117 ? 21.350 21.239 -3.901 1.00 18.43 97 PRO A C 1
ATOM 794 O O . PRO A 1 117 ? 21.651 22.269 -4.512 1.00 21.12 97 PRO A O 1
ATOM 798 N N . GLN A 1 118 ? 20.454 20.354 -4.354 1.00 18.59 98 GLN A N 1
ATOM 799 C CA . GLN A 1 118 ? 19.686 20.582 -5.582 1.00 18.72 98 GLN A CA 1
ATOM 800 C C . GLN A 1 118 ? 18.851 21.883 -5.563 1.00 19.49 98 GLN A C 1
ATOM 801 O O . GLN A 1 118 ? 18.550 22.433 -6.618 1.00 20.31 98 GLN A O 1
ATOM 807 N N . GLU A 1 119 ? 18.503 22.363 -4.374 1.00 18.12 99 GLU A N 1
ATOM 808 C CA . GLU A 1 119 ? 17.754 23.628 -4.217 1.00 19.56 99 GLU A CA 1
ATOM 809 C C . GLU A 1 119 ? 18.592 24.881 -4.502 1.00 19.76 99 GLU A C 1
ATOM 810 O O . GLU A 1 119 ? 18.047 25.946 -4.784 1.00 23.16 99 GLU A O 1
ATOM 816 N N . LEU A 1 120 ? 19.910 24.747 -4.396 1.00 19.14 100 LEU A N 1
ATOM 817 C CA . LEU A 1 120 ? 20.860 25.842 -4.602 1.00 20.66 100 LEU A CA 1
ATOM 818 C C . LEU A 1 120 ? 21.534 25.750 -5.972 1.00 20.18 100 LEU A C 1
ATOM 819 O O . LEU A 1 120 ? 22.201 26.694 -6.408 1.00 18.92 100 LEU A O 1
ATOM 824 N N . LEU A 1 121 ? 21.379 24.605 -6.639 1.00 19.68 101 LEU A N 1
ATOM 825 C CA . LEU A 1 121 ? 22.192 24.280 -7.808 1.00 19.49 101 LEU A CA 1
ATOM 826 C C . LEU A 1 121 ? 21.993 25.242 -8.987 1.00 19.54 101 LEU A C 1
ATOM 827 O O . LEU A 1 121 ? 22.952 25.612 -9.649 1.00 18.97 101 LEU A O 1
ATOM 832 N N . HIS A 1 122 ? 20.766 25.678 -9.252 1.00 19.94 102 HIS A N 1
ATOM 833 C CA . HIS A 1 122 ? 20.550 26.606 -10.366 1.00 22.05 102 HIS A CA 1
ATOM 834 C C . HIS A 1 122 ? 21.393 27.872 -10.220 1.00 20.68 102 HIS A C 1
ATOM 835 O O . HIS A 1 122 ? 22.140 28.250 -11.124 1.00 20.07 102 HIS A O 1
ATOM 842 N N . GLN A 1 123 ? 21.287 28.513 -9.063 1.00 19.35 103 GLN A N 1
ATOM 843 C CA . GLN A 1 123 ? 22.032 29.733 -8.792 1.00 19.31 103 GLN A CA 1
ATOM 844 C C . GLN A 1 123 ? 23.549 29.498 -8.728 1.00 18.03 103 GLN A C 1
ATOM 845 O O . GLN A 1 123 ? 24.327 30.336 -9.173 1.00 18.88 103 GLN A O 1
ATOM 851 N N . PHE A 1 124 ? 23.954 28.372 -8.153 1.00 17.30 104 PHE A N 1
ATOM 852 C CA . PHE A 1 124 ? 25.360 28.000 -8.111 1.00 18.04 104 PHE A CA 1
ATOM 853 C C . PHE A 1 124 ? 25.929 27.862 -9.523 1.00 17.87 104 PHE A C 1
ATOM 854 O O . PHE A 1 124 ? 27.005 28.393 -9.825 1.00 17.53 104 PHE A O 1
ATOM 862 N N . MET A 1 125 ? 25.212 27.134 -10.375 1.00 16.95 105 MET A N 1
ATOM 863 C CA . MET A 1 125 ? 25.692 26.872 -11.733 1.00 17.80 105 MET A CA 1
ATOM 864 C C . MET A 1 125 ? 25.742 28.141 -12.581 1.00 19.37 105 MET A C 1
ATOM 865 O O . MET A 1 125 ? 26.655 28.311 -13.373 1.00 18.39 105 MET A O 1
ATOM 870 N N . ILE A 1 126 ? 24.778 29.045 -12.411 1.00 19.86 106 ILE A N 1
ATOM 871 C CA . ILE A 1 126 ? 24.837 30.336 -13.103 1.00 22.13 106 ILE A CA 1
ATOM 872 C C . ILE A 1 126 ? 26.174 31.053 -12.852 1.00 22.65 106 ILE A C 1
ATOM 873 O O . ILE A 1 126 ? 26.742 31.662 -13.767 1.00 23.15 106 ILE A O 1
ATOM 878 N N . ALA A 1 127 ? 26.671 30.978 -11.621 1.00 20.23 107 ALA A N 1
ATOM 879 C CA . ALA A 1 127 ? 27.903 31.659 -11.226 1.00 20.65 107 ALA A CA 1
ATOM 880 C C . ALA A 1 127 ? 29.159 30.874 -11.617 1.00 19.16 107 ALA A C 1
ATOM 881 O O . ALA A 1 127 ? 30.231 31.460 -11.744 1.00 20.62 107 ALA A O 1
ATOM 883 N N . ALA A 1 128 ? 29.034 29.557 -11.776 1.00 17.63 108 ALA A N 1
ATOM 884 C CA . ALA A 1 128 ? 30.193 28.697 -12.053 1.00 16.92 108 ALA A CA 1
ATOM 885 C C . ALA A 1 128 ? 30.739 28.955 -13.458 1.00 16.92 108 ALA A C 1
ATOM 886 O O . ALA A 1 128 ? 30.007 29.355 -14.373 1.00 16.96 108 ALA A O 1
ATOM 888 N N . HIS A 1 129 ? 32.040 28.734 -13.617 1.00 15.18 109 HIS A N 1
ATOM 889 C CA . HIS A 1 129 ? 32.623 28.638 -14.940 1.00 16.27 109 HIS A CA 1
ATOM 890 C C . HIS A 1 129 ? 31.930 27.482 -15.655 1.00 15.14 109 HIS A C 1
ATOM 891 O O . HIS A 1 129 ? 31.593 26.459 -15.047 1.00 14.57 109 HIS A O 1
ATOM 898 N N . ARG A 1 130 ? 31.723 27.667 -16.950 1.00 16.19 110 ARG A N 1
ATOM 899 C CA . ARG A 1 130 ? 30.938 26.747 -17.772 1.00 14.88 110 ARG A CA 1
ATOM 900 C C . ARG A 1 130 ? 31.574 25.362 -17.970 1.00 13.62 110 ARG A C 1
ATOM 901 O O . ARG A 1 130 ? 30.882 24.437 -18.362 1.00 14.58 110 ARG A O 1
ATOM 909 N N . ASN A 1 131 ? 32.866 25.215 -17.688 1.00 13.18 111 ASN A N 1
ATOM 910 C CA . ASN A 1 131 ? 33.586 23.924 -17.828 1.00 12.31 111 ASN A CA 1
ATOM 911 C C . ASN A 1 131 ? 33.735 23.098 -16.528 1.00 12.63 111 ASN A C 1
ATOM 912 O O . ASN A 1 131 ? 34.060 21.892 -16.570 1.00 13.76 111 ASN A O 1
ATOM 917 N N . THR A 1 132 ? 33.513 23.739 -15.387 1.00 13.58 112 THR A N 1
ATOM 918 C CA . THR A 1 132 ? 33.694 23.111 -14.081 1.00 13.08 112 THR A CA 1
ATOM 919 C C . THR A 1 132 ? 32.765 21.914 -13.893 1.00 13.23 112 THR A C 1
ATOM 920 O O . THR A 1 132 ? 31.548 22.044 -14.005 1.00 13.55 112 THR A O 1
ATOM 924 N N . PHE A 1 133 ? 33.317 20.740 -13.602 1.00 12.57 113 PHE A N 1
ATOM 925 C CA . PHE A 1 133 ? 32.445 19.624 -13.231 1.00 12.68 113 PHE A CA 1
ATOM 926 C C . PHE A 1 133 ? 31.924 19.798 -11.791 1.00 13.07 113 PHE A C 1
ATOM 927 O O . PHE A 1 133 ? 32.598 20.385 -10.930 1.00 11.63 113 PHE A O 1
ATOM 935 N N . VAL A 1 134 ? 30.710 19.314 -11.537 1.00 13.36 114 VAL A N 1
ATOM 936 C CA . VAL A 1 134 ? 30.114 19.383 -10.199 1.00 12.61 114 VAL A CA 1
ATOM 937 C C . VAL A 1 134 ? 29.547 18.026 -9.835 1.00 14.50 114 VAL A C 1
ATOM 938 O O . VAL A 1 134 ? 28.620 17.542 -10.492 1.00 14.93 114 VAL A O 1
ATOM 942 N N . VAL A 1 135 ? 30.124 17.417 -8.809 1.00 13.26 115 VAL A N 1
ATOM 943 C CA . VAL A 1 135 ? 29.677 16.112 -8.327 1.00 14.13 115 VAL A CA 1
ATOM 944 C C . VAL A 1 135 ? 29.147 16.277 -6.923 1.00 14.88 115 VAL A C 1
ATOM 945 O O . VAL A 1 135 ? 29.839 16.793 -6.048 1.00 14.68 115 VAL A O 1
ATOM 949 N N . LEU A 1 136 ? 27.910 15.833 -6.716 1.00 15.10 116 LEU A N 1
ATOM 950 C CA . LEU A 1 136 ? 27.270 15.860 -5.420 1.00 15.27 116 LEU A CA 1
ATOM 951 C C . LEU A 1 136 ? 27.244 14.431 -4.915 1.00 16.64 116 LEU A C 1
ATOM 952 O O . LEU A 1 136 ? 26.558 13.569 -5.481 1.00 17.25 116 LEU A O 1
ATOM 957 N N . VAL A 1 137 ? 28.025 14.192 -3.867 1.00 16.13 117 VAL A N 1
ATOM 958 C CA . VAL A 1 137 ? 28.223 12.861 -3.326 1.00 16.73 117 VAL A CA 1
ATOM 959 C C . VAL A 1 137 ? 27.326 12.691 -2.118 1.00 16.68 117 VAL A C 1
ATOM 960 O O . VAL A 1 137 ? 27.502 13.362 -1.107 1.00 18.35 117 VAL A O 1
ATOM 964 N N . ASN A 1 138 ? 26.339 11.812 -2.234 1.00 17.43 118 ASN A N 1
ATOM 965 C CA . ASN A 1 138 ? 25.460 11.508 -1.130 1.00 18.53 118 ASN A CA 1
ATOM 966 C C . ASN A 1 138 ? 25.973 10.371 -0.252 1.00 18.71 118 ASN A C 1
ATOM 967 O O . ASN A 1 138 ? 26.233 9.269 -0.745 1.00 21.91 118 ASN A O 1
ATOM 972 N N . VAL A 1 139 ? 26.051 10.631 1.049 1.00 20.08 119 VAL A N 1
ATOM 973 C CA . VAL A 1 139 ? 26.507 9.640 2.019 1.00 22.24 119 VAL A CA 1
ATOM 974 C C . VAL A 1 139 ? 25.352 9.046 2.841 1.00 24.17 119 VAL A C 1
ATOM 975 O O . VAL A 1 139 ? 25.575 8.120 3.618 1.00 27.38 119 VAL A O 1
ATOM 979 N N . ASN A 1 140 ? 24.133 9.562 2.666 1.00 24.42 120 ASN A N 1
ATOM 980 C CA . ASN A 1 140 ? 22.935 8.994 3.302 1.00 27.08 120 ASN A CA 1
ATOM 981 C C . ASN A 1 140 ? 22.570 7.641 2.680 1.00 29.81 120 ASN A C 1
ATOM 982 O O . ASN A 1 140 ? 22.086 7.572 1.549 1.00 29.62 120 ASN A O 1
ATOM 987 N N . GLU A 1 141 ? 22.773 6.573 3.447 1.00 32.73 121 GLU A N 1
ATOM 988 C CA . GLU A 1 141 ? 22.652 5.212 2.922 1.00 35.45 121 GLU A CA 1
ATOM 989 C C . GLU A 1 141 ? 21.207 4.774 2.644 1.00 36.31 121 GLU A C 1
ATOM 990 O O . GLU A 1 141 ? 20.989 3.728 2.029 1.00 36.37 121 GLU A O 1
ATOM 996 N N . GLU A 1 142 ? 20.229 5.572 3.075 1.00 36.54 122 GLU A N 1
ATOM 997 C CA . GLU A 1 142 ? 18.814 5.280 2.812 1.00 38.43 122 GLU A CA 1
ATOM 998 C C . GLU A 1 142 ? 18.363 5.713 1.412 1.00 36.74 122 GLU A C 1
ATOM 999 O O . GLU A 1 142 ? 17.282 5.326 0.967 1.00 36.89 122 GLU A O 1
ATOM 1005 N N . VAL A 1 143 ? 19.173 6.523 0.726 1.00 33.01 123 VAL A N 1
ATOM 1006 C CA . VAL A 1 143 ? 18.840 6.988 -0.622 1.00 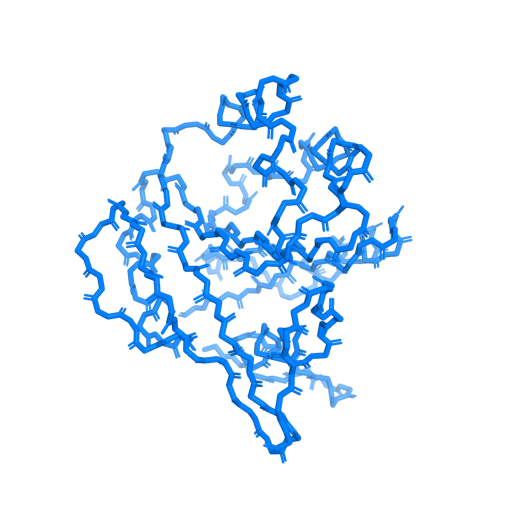31.70 123 VAL A CA 1
ATOM 1007 C C . VAL A 1 143 ? 19.180 5.892 -1.628 1.00 31.79 123 VAL A C 1
ATOM 1008 O O . VAL A 1 143 ? 20.324 5.438 -1.698 1.00 31.38 123 VAL A O 1
ATOM 1012 N N . GLU A 1 144 ? 18.184 5.460 -2.392 1.00 32.16 124 GLU A N 1
ATOM 1013 C CA . GLU A 1 144 ? 18.381 4.412 -3.386 1.00 33.26 124 GLU A CA 1
ATOM 1014 C C . GLU A 1 144 ? 18.798 5.029 -4.709 1.00 31.50 124 GLU A C 1
ATOM 1015 O O . GLU A 1 144 ? 18.618 6.218 -4.934 1.00 30.14 124 GLU A O 1
ATOM 1021 N N . GLN A 1 145 ? 19.329 4.204 -5.597 1.00 31.11 125 GLN A N 1
ATOM 1022 C CA . GLN A 1 145 ? 19.808 4.695 -6.885 1.00 29.73 125 GLN A CA 1
ATOM 1023 C C . GLN A 1 145 ? 18.702 5.331 -7.733 1.00 29.53 125 GLN A C 1
ATOM 1024 O O . GLN A 1 145 ? 18.973 6.258 -8.486 1.00 27.03 125 GLN A O 1
ATOM 1030 N N . ASP A 1 146 ? 17.466 4.850 -7.614 1.00 29.93 126 ASP A N 1
ATOM 1031 C CA . ASP A 1 146 ? 16.358 5.449 -8.372 1.00 31.35 126 ASP A CA 1
ATOM 1032 C C . ASP A 1 146 ? 16.177 6.935 -8.041 1.00 29.72 126 ASP A C 1
ATOM 1033 O O . ASP A 1 146 ? 15.871 7.738 -8.918 1.00 29.20 126 ASP A O 1
ATOM 1038 N N . GLU A 1 147 ? 16.380 7.293 -6.778 1.00 28.54 127 GLU A N 1
ATOM 1039 C CA . GLU A 1 147 ? 16.262 8.682 -6.341 1.00 27.73 127 GLU A CA 1
ATOM 1040 C C . GLU A 1 147 ? 17.378 9.541 -6.932 1.00 26.15 127 GLU A C 1
ATOM 1041 O O . GLU A 1 147 ? 17.130 10.658 -7.399 1.00 23.23 127 GLU A O 1
ATOM 1047 N N . ILE A 1 148 ? 18.600 9.006 -6.914 1.00 24.13 128 ILE A N 1
ATOM 1048 C CA . ILE A 1 148 ? 19.753 9.634 -7.552 1.00 21.75 128 ILE A CA 1
ATOM 1049 C C . ILE A 1 148 ? 19.525 9.780 -9.061 1.00 22.72 128 ILE A C 1
ATOM 1050 O O . ILE A 1 148 ? 19.772 10.837 -9.638 1.00 19.57 1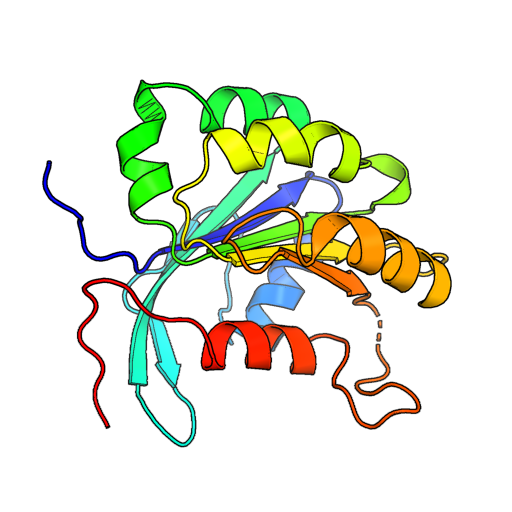28 ILE A O 1
ATOM 1055 N N . ASP A 1 149 ? 19.050 8.705 -9.692 1.00 23.68 129 ASP A N 1
ATOM 1056 C CA . ASP A 1 149 ? 18.773 8.701 -11.132 1.00 25.03 129 ASP A CA 1
ATOM 1057 C C . ASP A 1 149 ? 17.819 9.825 -11.538 1.00 25.68 129 ASP A C 1
ATOM 1058 O O . ASP A 1 149 ? 18.025 10.464 -12.573 1.00 26.97 129 ASP A O 1
ATOM 1063 N N . GLU A 1 150 ? 16.793 10.071 -10.721 1.00 25.62 130 GLU A N 1
ATOM 1064 C CA . GLU A 1 150 ? 15.811 11.121 -11.013 1.00 26.73 130 GLU A CA 1
ATOM 1065 C C . GLU A 1 150 ? 16.455 12.506 -10.954 1.00 24.84 130 GLU A C 1
ATOM 1066 O O . GLU A 1 150 ? 16.193 13.347 -11.804 1.00 25.17 130 GLU A O 1
ATOM 1072 N N . LEU A 1 151 ? 17.303 12.729 -9.955 1.00 22.26 131 LEU A N 1
ATOM 1073 C CA . LEU A 1 151 ? 18.076 13.974 -9.870 1.00 20.86 131 LEU A CA 1
ATOM 1074 C C . LEU A 1 151 ? 19.001 14.175 -11.065 1.00 19.84 131 LEU A C 1
ATOM 1075 O O . LEU A 1 151 ? 19.134 15.294 -11.571 1.00 19.50 131 LEU A O 1
ATOM 1080 N N . ASN A 1 152 ? 19.644 13.102 -11.513 1.00 19.09 132 ASN A N 1
ATOM 1081 C CA . ASN A 1 152 ? 20.520 13.167 -12.678 1.00 19.66 132 ASN A CA 1
ATOM 1082 C C . ASN A 1 152 ? 19.764 13.440 -13.984 1.00 21.55 132 ASN A C 1
ATOM 1083 O O . ASN A 1 152 ? 20.250 14.165 -14.842 1.00 22.28 132 ASN A O 1
ATOM 1088 N N . GLU A 1 153 ? 18.568 12.883 -14.117 1.00 23.56 133 GLU A N 1
ATOM 1089 C CA . GLU A 1 153 ? 17.711 13.186 -15.251 1.00 27.63 133 GLU A CA 1
ATOM 1090 C C . GLU A 1 153 ? 17.412 14.689 -15.330 1.00 27.47 133 GLU A C 1
ATOM 1091 O O . GLU A 1 153 ? 17.381 15.265 -16.416 1.00 28.38 133 GLU A O 1
ATOM 1097 N N . ILE A 1 154 ? 17.217 15.318 -14.177 1.00 26.75 134 ILE A N 1
ATOM 1098 C CA . ILE A 1 154 ? 16.996 16.764 -14.116 1.00 27.06 134 ILE A CA 1
ATOM 1099 C C . ILE A 1 154 ? 18.257 17.580 -14.445 1.00 25.90 134 ILE A C 1
ATOM 1100 O O . ILE A 1 154 ? 18.200 18.505 -15.255 1.00 26.82 134 ILE A O 1
ATOM 1105 N N . TRP A 1 155 ? 19.389 17.237 -13.831 1.00 24.23 135 TRP A N 1
ATOM 1106 C CA . TRP A 1 155 ? 20.559 18.133 -13.805 1.00 23.36 135 TRP A CA 1
ATOM 1107 C C . TRP A 1 155 ? 21.702 17.784 -14.766 1.00 24.58 135 TRP A C 1
ATOM 1108 O O . TRP A 1 155 ? 22.526 18.648 -15.067 1.00 23.26 135 TRP A O 1
ATOM 1119 N N . SER A 1 156 ? 21.765 16.546 -15.251 1.00 26.42 136 SER A N 1
ATOM 1120 C CA . SER A 1 156 ? 22.935 16.104 -16.018 1.00 27.75 136 SER A CA 1
ATOM 1121 C C . SER A 1 156 ? 23.076 16.766 -17.392 1.00 28.90 136 SER A C 1
ATOM 1122 O O . SER A 1 156 ? 24.158 16.757 -17.967 1.00 29.99 136 SER A O 1
ATOM 1125 N N . ASN A 1 157 ? 21.999 17.347 -17.909 1.00 30.26 137 ASN A N 1
ATOM 1126 C CA . ASN A 1 157 ? 22.055 18.094 -19.172 1.00 31.72 137 ASN A CA 1
ATOM 1127 C C . ASN A 1 157 ? 21.503 19.519 -19.057 1.00 29.85 137 ASN A C 1
ATOM 1128 O O . ASN A 1 157 ? 21.213 20.160 -20.071 1.00 32.76 137 ASN A O 1
ATOM 1133 N N . ALA A 1 158 ? 21.391 20.018 -17.827 1.00 26.53 138 ALA A N 1
ATOM 1134 C CA . ALA A 1 158 ? 20.827 21.345 -17.557 1.00 25.61 138 ALA A CA 1
ATOM 1135 C C . ALA A 1 158 ? 21.781 22.479 -17.945 1.00 25.13 138 ALA A C 1
ATOM 1136 O O . ALA A 1 158 ? 21.336 23.591 -18.271 1.00 25.49 138 ALA A O 1
ATOM 1138 N N . PHE A 1 159 ? 23.082 22.192 -17.916 1.00 22.40 139 PHE A N 1
ATOM 1139 C CA . PHE A 1 159 ? 24.117 23.186 -18.184 1.00 21.17 139 PHE A CA 1
ATOM 1140 C C . PHE A 1 159 ? 25.222 22.608 -19.077 1.00 20.43 139 PHE A C 1
ATOM 1141 O O . PHE A 1 159 ? 25.291 21.398 -19.316 1.00 19.49 139 PHE A O 1
ATOM 1149 N N . THR A 1 160 ? 26.099 23.476 -19.571 1.00 18.99 140 THR A N 1
ATOM 1150 C CA . THR A 1 160 ? 27.307 23.013 -20.257 1.00 18.66 140 THR A CA 1
ATOM 1151 C C . THR A 1 160 ? 28.085 22.033 -19.358 1.00 17.20 140 THR A C 1
ATOM 1152 O O . THR A 1 160 ? 28.684 21.061 -19.835 1.00 16.89 140 THR A O 1
ATOM 1156 N N . ASN A 1 161 ? 28.084 22.312 -18.057 1.00 14.95 141 ASN A N 1
ATOM 1157 C CA . ASN A 1 161 ? 28.859 21.553 -17.072 1.00 15.21 141 ASN A CA 1
ATOM 1158 C C . ASN A 1 161 ? 28.419 20.109 -16.925 1.00 14.85 141 ASN A C 1
ATOM 1159 O O . ASN A 1 161 ? 27.232 19.800 -17.066 1.00 13.40 141 ASN A O 1
ATOM 1164 N N . VAL A 1 162 ? 29.375 19.229 -16.637 1.00 14.18 142 VAL A N 1
ATOM 1165 C CA . VAL A 1 162 ? 29.063 17.885 -16.178 1.00 14.58 142 VAL A CA 1
ATOM 1166 C C . VAL A 1 162 ? 28.597 18.021 -14.734 1.00 15.03 142 VAL A C 1
ATOM 1167 O O . VAL A 1 162 ? 29.334 18.527 -13.880 1.00 15.80 142 VAL A O 1
ATOM 1171 N N . ILE A 1 163 ? 27.363 17.609 -14.478 1.00 14.99 143 ILE A N 1
ATOM 1172 C CA . ILE A 1 163 ? 26.798 17.644 -13.130 1.00 14.85 143 ILE A CA 1
ATOM 1173 C C . ILE A 1 163 ? 26.294 16.250 -12.848 1.00 16.59 143 ILE A C 1
ATOM 1174 O O . ILE A 1 163 ? 25.545 15.703 -13.650 1.00 18.71 143 ILE A O 1
ATOM 1179 N N . GLU A 1 164 ? 26.709 15.668 -11.732 1.00 15.32 144 GLU A N 1
ATOM 1180 C CA . GLU A 1 164 ? 26.227 14.347 -11.391 1.00 17.08 144 GLU A CA 1
ATOM 1181 C C . GLU A 1 164 ? 26.089 14.104 -9.897 1.00 15.92 144 GLU A C 1
ATOM 1182 O O . GLU A 1 164 ? 26.982 14.414 -9.115 1.00 15.59 144 GLU A O 1
ATOM 1188 N N . PHE A 1 165 ? 24.953 13.514 -9.531 1.00 14.86 145 PHE A N 1
ATOM 1189 C CA . PHE A 1 165 ? 24.721 13.016 -8.182 1.00 15.85 145 PHE A CA 1
ATOM 1190 C C . PHE A 1 165 ? 25.200 11.562 -8.111 1.00 16.63 145 PHE A C 1
ATOM 1191 O O . PHE A 1 165 ? 24.904 10.769 -9.007 1.00 15.80 145 PHE A O 1
ATOM 1199 N N . VAL A 1 166 ? 25.941 11.226 -7.055 1.00 17.68 146 VAL A N 1
ATOM 1200 C CA . VAL A 1 166 ? 26.512 9.876 -6.885 1.00 18.45 146 VAL A CA 1
ATOM 1201 C C . VAL A 1 166 ? 26.356 9.412 -5.434 1.00 20.07 146 VAL A C 1
ATOM 1202 O O . VAL A 1 166 ? 26.602 10.177 -4.505 1.00 21.72 146 VAL A O 1
ATOM 1206 N N . ASN A 1 167 ? 25.926 8.164 -5.232 1.00 20.74 147 ASN A N 1
ATOM 1207 C CA . ASN A 1 167 ? 25.908 7.567 -3.902 1.00 20.31 147 ASN A CA 1
ATOM 1208 C C . ASN A 1 167 ? 27.290 7.026 -3.544 1.00 21.32 147 ASN A C 1
ATOM 1209 O O . ASN A 1 167 ? 27.945 6.404 -4.382 1.00 19.98 147 ASN A O 1
ATOM 1214 N N . TRP A 1 168 ? 27.720 7.248 -2.301 1.00 21.93 148 TRP A N 1
ATOM 1215 C CA . TRP A 1 168 ? 28.952 6.654 -1.784 1.00 25.00 148 TRP A CA 1
ATOM 1216 C C . TRP A 1 168 ? 28.766 6.125 -0.356 1.00 29.65 148 TRP A C 1
ATOM 1217 O O . TRP A 1 168 ? 28.449 6.882 0.557 1.00 31.07 148 TRP A O 1
ATOM 1228 N N . LYS A 1 169 ? 28.980 4.820 -0.185 1.00 33.49 149 LYS A N 1
ATOM 1229 C CA . LYS A 1 169 ? 28.791 4.129 1.098 1.00 36.54 149 LYS A CA 1
ATOM 1230 C C . LYS A 1 169 ? 30.093 3.502 1.592 1.00 36.94 149 LYS A C 1
ATOM 1231 O O . LYS A 1 169 ? 31.119 4.182 1.689 1.00 36.06 149 LYS A O 1
ATOM 1237 N N . THR A 1 174 ? 29.756 -0.159 -1.565 1.00 47.49 154 THR A N 1
ATOM 1238 C CA . THR A 1 174 ? 29.305 0.664 -2.690 1.00 46.00 154 THR A CA 1
ATOM 1239 C C . THR A 1 174 ? 29.434 -0.118 -4.004 1.00 46.24 154 THR A C 1
ATOM 1240 O O . THR A 1 174 ? 30.549 -0.426 -4.444 1.00 46.55 154 THR A O 1
ATOM 1244 N N . VAL A 1 175 ? 28.297 -0.453 -4.617 1.00 45.71 155 VAL A N 1
ATOM 1245 C CA . VAL A 1 175 ? 28.298 -1.145 -5.915 1.00 45.80 155 VAL A CA 1
ATOM 1246 C C . VAL A 1 175 ? 28.808 -0.180 -6.989 1.00 43.88 155 VAL A C 1
ATOM 1247 O O . VAL A 1 175 ? 28.405 0.985 -7.023 1.00 43.82 155 VAL A O 1
ATOM 1251 N N . ASN A 1 176 ? 29.695 -0.667 -7.855 1.00 42.89 156 ASN A N 1
ATOM 1252 C CA . ASN A 1 176 ? 30.407 0.198 -8.802 1.00 41.07 156 ASN A CA 1
ATOM 1253 C C . ASN A 1 176 ? 29.884 0.139 -10.245 1.00 40.44 156 ASN A C 1
ATOM 1254 O O . ASN A 1 176 ? 30.565 0.588 -11.171 1.00 38.47 156 ASN A O 1
ATOM 1259 N N . HIS A 1 177 ? 28.678 -0.398 -10.432 1.00 39.82 157 HIS A N 1
ATOM 1260 C CA . HIS A 1 177 ? 28.071 -0.476 -11.762 1.00 40.05 157 HIS A CA 1
ATOM 1261 C C . HIS A 1 177 ? 26.550 -0.604 -11.674 1.00 39.89 157 HIS A C 1
ATOM 1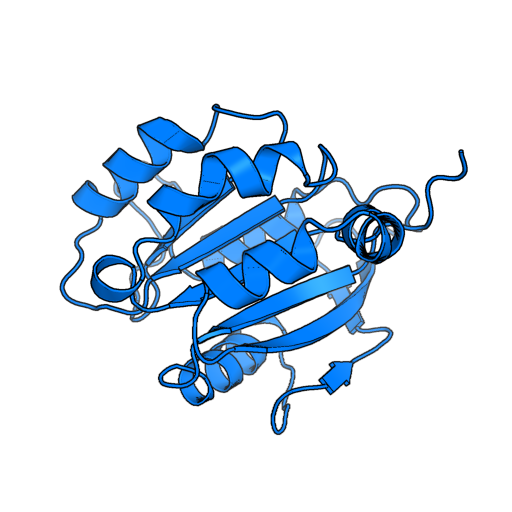262 O O . HIS A 1 177 ? 26.015 -1.127 -10.689 1.00 39.39 157 HIS A O 1
ATOM 1269 N N . ASN A 1 178 ? 25.853 -0.138 -12.706 1.00 39.38 158 ASN A N 1
ATOM 1270 C CA . ASN A 1 178 ? 24.410 -0.359 -12.803 1.00 41.27 158 ASN A CA 1
ATOM 1271 C C . ASN A 1 178 ? 24.132 -1.559 -13.723 1.00 43.48 158 ASN A C 1
ATOM 1272 O O . ASN A 1 178 ? 25.063 -2.286 -14.089 1.00 43.42 158 ASN A O 1
ATOM 1277 N N . ASP A 1 179 ? 22.867 -1.768 -14.084 1.00 45.25 159 ASP A N 1
ATOM 1278 C CA . ASP A 1 179 ? 22.466 -2.912 -14.918 1.00 47.74 159 ASP A CA 1
ATOM 1279 C C . ASP A 1 179 ? 22.621 -2.686 -16.437 1.00 48.17 159 ASP A C 1
ATOM 1280 O O . ASP A 1 179 ? 22.259 -3.556 -17.234 1.00 49.19 159 ASP A O 1
ATOM 1285 N N . TYR A 1 180 ? 23.158 -1.528 -16.823 1.00 46.89 160 TYR A N 1
ATOM 1286 C CA . TYR A 1 180 ? 23.361 -1.166 -18.224 1.00 47.42 160 TYR A CA 1
ATOM 1287 C C . TYR A 1 180 ? 24.855 -0.960 -18.537 1.00 45.14 160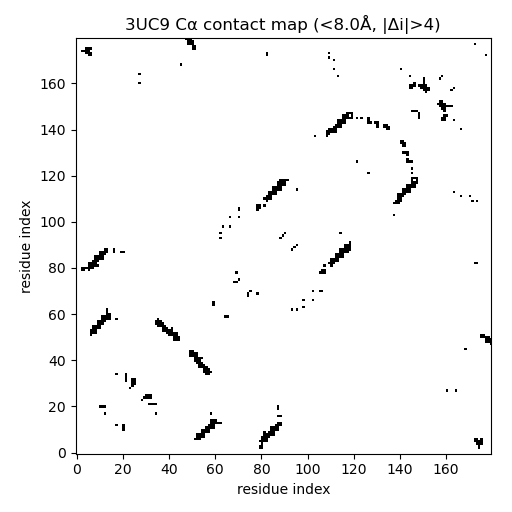 TYR A C 1
ATOM 1288 O O . TYR A 1 180 ? 25.200 -0.377 -19.560 1.00 45.31 160 TYR A O 1
ATOM 1297 N N . GLY A 1 181 ? 25.734 -1.438 -17.658 1.00 43.00 161 GLY A N 1
ATOM 1298 C CA . GLY A 1 181 ? 27.174 -1.338 -17.881 1.00 41.32 161 GLY A CA 1
ATOM 1299 C C . GLY A 1 181 ? 27.759 0.062 -17.757 1.00 39.08 161 GLY A C 1
ATOM 1300 O O . GLY A 1 181 ? 28.809 0.343 -18.340 1.00 38.42 161 GLY A O 1
ATOM 1301 N N . GLU A 1 182 ? 27.081 0.939 -17.013 1.00 36.23 162 GLU A N 1
ATOM 1302 C CA . GLU A 1 182 ? 27.633 2.246 -16.640 1.00 35.59 162 GLU A CA 1
ATOM 1303 C C . GLU A 1 182 ? 28.256 2.151 -15.255 1.00 32.11 162 GLU A C 1
ATOM 1304 O O . GLU A 1 182 ? 27.861 1.317 -14.439 1.00 31.90 162 GLU A O 1
ATOM 1310 N N . LYS A 1 183 ? 29.224 3.022 -14.994 1.00 29.87 163 LYS A N 1
ATOM 1311 C CA . LYS A 1 183 ? 29.890 3.062 -13.698 1.00 26.80 163 LYS A CA 1
ATOM 1312 C C . LYS A 1 183 ? 29.067 3.821 -12.649 1.00 26.03 163 LYS A C 1
ATOM 1313 O O . LYS A 1 183 ? 28.321 4.747 -12.967 1.00 23.31 163 LYS A O 1
ATOM 1319 N N . LEU A 1 184 ? 29.226 3.409 -11.395 1.00 26.08 164 LEU A N 1
ATOM 1320 C CA . LEU A 1 184 ? 28.664 4.114 -10.252 1.00 25.87 164 LEU A CA 1
ATOM 1321 C C . LEU A 1 184 ? 29.758 4.296 -9.202 1.00 26.48 164 LEU A C 1
ATOM 1322 O O . LEU A 1 184 ? 30.884 3.820 -9.377 1.00 28.79 164 LEU A O 1
ATOM 1327 N N . GLY A 1 185 ? 29.428 5.007 -8.130 1.00 26.66 165 GLY A N 1
ATOM 1328 C CA . GLY A 1 185 ? 30.327 5.136 -6.991 1.00 26.93 165 GLY A CA 1
ATOM 1329 C C . GLY A 1 185 ? 31.568 5.939 -7.308 1.00 24.80 165 GLY A C 1
ATOM 1330 O O . GLY A 1 185 ? 31.536 6.827 -8.167 1.00 23.63 165 GLY A O 1
ATOM 1331 N N . LEU A 1 186 ? 32.661 5.624 -6.614 1.00 25.48 166 LEU A N 1
ATOM 1332 C CA . LEU A 1 186 ? 33.940 6.313 -6.839 1.00 25.62 166 LEU A CA 1
ATOM 1333 C C . LEU A 1 186 ? 34.507 6.016 -8.223 1.00 24.24 166 LEU A C 1
ATOM 1334 O O . LEU A 1 186 ? 35.222 6.845 -8.779 1.00 21.88 166 LEU A O 1
ATOM 1339 N N . ASP A 1 187 ? 34.198 4.834 -8.768 1.00 23.34 167 ASP A N 1
ATOM 1340 C CA . ASP A 1 187 ? 34.621 4.478 -10.133 1.00 24.03 167 ASP A CA 1
ATOM 1341 C C . ASP A 1 187 ? 34.052 5.490 -11.137 1.00 21.07 167 ASP A C 1
ATOM 1342 O O . ASP A 1 187 ? 34.748 5.904 -12.066 1.00 19.55 167 ASP A O 1
ATOM 1347 N N . ARG A 1 188 ? 32.805 5.902 -10.935 1.00 19.26 168 ARG A N 1
ATOM 1348 C CA . ARG A 1 188 ? 32.172 6.905 -11.802 1.00 19.07 168 ARG A CA 1
ATOM 1349 C C . ARG A 1 188 ? 32.813 8.273 -11.640 1.00 17.89 168 ARG A C 1
ATOM 1350 O O . ARG A 1 188 ? 33.058 8.980 -12.618 1.00 17.93 168 ARG A O 1
ATOM 1358 N N . ILE A 1 189 ? 33.041 8.666 -10.393 1.00 17.44 169 ILE A N 1
ATOM 1359 C CA . ILE A 1 189 ? 33.683 9.945 -10.116 1.00 15.79 169 ILE A CA 1
ATOM 1360 C C . ILE A 1 189 ? 35.071 9.979 -10.774 1.00 15.21 169 ILE A C 1
ATOM 1361 O O . ILE A 1 189 ? 35.445 10.979 -11.408 1.00 16.53 169 ILE A O 1
ATOM 1366 N N . GLN A 1 190 ? 35.817 8.888 -10.655 1.00 16.67 170 GLN A N 1
ATOM 1367 C CA . GLN A 1 190 ? 37.127 8.770 -11.328 1.00 16.46 170 GLN A CA 1
ATOM 1368 C C . GLN A 1 190 ? 36.999 8.996 -12.841 1.00 17.11 170 GLN A C 1
ATOM 1369 O O . GLN A 1 190 ? 37.836 9.664 -13.448 1.00 15.38 170 GLN A O 1
ATOM 1375 N N . GLU A 1 191 ? 35.951 8.430 -13.443 1.00 17.08 171 GLU A N 1
ATOM 1376 C CA . GLU A 1 191 ? 35.697 8.588 -14.878 1.00 17.59 171 GLU A CA 1
ATOM 1377 C C . GLU A 1 191 ? 35.380 10.035 -15.260 1.00 16.05 171 GLU A C 1
ATOM 1378 O O . GLU A 1 191 ? 35.789 10.516 -16.323 1.00 16.28 171 GLU A O 1
ATOM 1384 N N . ILE A 1 192 ? 34.622 10.711 -14.406 1.00 15.86 172 ILE A N 1
ATOM 1385 C CA . ILE A 1 192 ? 34.284 12.109 -14.637 1.00 14.98 172 ILE A CA 1
ATOM 1386 C C . ILE A 1 192 ? 35.558 12.946 -14.656 1.00 15.07 172 ILE A C 1
ATOM 1387 O O . ILE A 1 192 ? 35.740 13.793 -15.524 1.00 15.56 172 ILE A O 1
ATOM 1392 N N . ILE A 1 193 ? 36.474 12.668 -13.742 1.00 14.36 173 ILE A N 1
ATOM 1393 C CA . ILE A 1 193 ? 37.731 13.415 -13.697 1.00 15.08 173 ILE A CA 1
ATOM 1394 C C . ILE A 1 193 ? 38.605 13.051 -14.902 1.00 15.82 173 ILE A C 1
ATOM 1395 O O . ILE A 1 193 ? 39.180 13.927 -15.540 1.00 14.65 173 ILE A O 1
ATOM 1400 N N . ASP A 1 194 ? 38.690 11.759 -15.215 1.00 16.40 174 ASP A N 1
ATOM 1401 C CA . ASP A 1 194 ? 39.453 11.285 -16.365 1.00 17.96 174 ASP A CA 1
ATOM 1402 C C . ASP A 1 194 ? 39.017 11.925 -17.679 1.00 18.12 174 ASP A C 1
ATOM 1403 O O . ASP A 1 194 ? 39.857 12.231 -18.519 1.00 19.13 174 ASP A O 1
ATOM 1408 N N . THR A 1 195 ? 37.709 12.105 -17.864 1.00 17.30 175 THR A N 1
ATOM 1409 C CA . THR A 1 195 ? 37.174 12.568 -19.147 1.00 18.07 175 THR A CA 1
ATOM 1410 C C . THR A 1 195 ? 37.012 14.094 -19.193 1.00 17.33 175 THR A C 1
ATOM 1411 O O . THR A 1 195 ? 36.598 14.641 -20.216 1.00 18.16 175 THR A O 1
ATOM 1415 N N . HIS A 1 196 ? 37.350 14.767 -18.093 1.00 15.88 176 HIS A N 1
ATOM 1416 C CA . HIS A 1 196 ? 37.311 16.233 -18.006 1.00 15.89 176 HIS A CA 1
ATOM 1417 C C . HIS A 1 196 ? 38.284 16.902 -18.983 1.00 16.41 176 HIS A C 1
ATOM 1418 O O . HIS A 1 196 ? 39.400 16.425 -19.179 1.00 17.33 176 HIS A O 1
ATOM 1425 N N . ASP A 1 197 ? 37.855 18.003 -19.587 1.00 17.03 177 ASP A N 1
ATOM 1426 C CA . ASP A 1 197 ? 38.761 18.845 -20.381 1.00 18.34 177 ASP A CA 1
ATOM 1427 C C . ASP A 1 197 ? 39.480 19.810 -19.471 1.00 17.42 177 ASP A C 1
ATOM 1428 O O . ASP A 1 197 ? 38.892 20.771 -18.994 1.00 18.74 177 ASP A O 1
ATOM 1433 N N . TRP A 1 198 ? 40.772 19.584 -19.261 1.00 17.79 178 TRP A N 1
ATOM 1434 C CA . TRP A 1 198 ? 41.558 20.414 -18.363 1.00 18.39 178 TRP A CA 1
ATOM 1435 C C . TRP A 1 198 ? 41.987 21.702 -19.065 1.00 19.62 178 TRP A C 1
ATOM 1436 O O . TRP A 1 198 ? 42.975 21.736 -19.797 1.00 20.13 178 TRP A O 1
ATOM 1447 N N . LEU A 1 199 ? 41.225 22.758 -18.830 1.00 18.96 179 LEU A N 1
ATOM 1448 C CA . LEU A 1 199 ? 41.351 24.000 -19.571 1.00 18.69 179 LEU A CA 1
ATOM 1449 C C . LEU A 1 199 ? 42.632 24.767 -19.228 1.00 20.33 179 LEU A C 1
ATOM 1450 O O . LEU A 1 199 ? 42.876 25.126 -18.057 1.00 18.19 179 LEU A O 1
ATOM 1455 N N . ASN A 1 200 ? 43.430 25.026 -20.266 1.00 20.55 180 ASN A N 1
ATOM 1456 C CA . ASN A 1 200 ? 44.706 25.716 -20.142 1.00 23.60 180 ASN A CA 1
ATOM 1457 C C . ASN A 1 200 ? 45.664 25.072 -19.120 1.00 23.67 180 ASN A C 1
ATOM 1458 O O . ASN A 1 200 ? 46.428 25.769 -18.439 1.00 24.58 180 ASN A O 1
ATOM 1463 N N . CYS A 1 201 ? 45.609 23.740 -19.036 1.00 22.26 181 CYS A N 1
ATOM 1464 C CA . CYS A 1 201 ? 46.558 22.949 -18.264 1.00 22.44 181 CYS A CA 1
ATOM 1465 C C . CYS A 1 201 ? 47.453 22.167 -19.202 1.00 24.92 181 CYS A C 1
ATOM 1466 O O . CYS A 1 201 ? 47.001 21.690 -20.251 1.00 25.09 181 CYS A O 1
ATOM 1469 N N . GLU A 1 202 ? 48.715 21.996 -18.806 1.00 24.98 182 GLU A N 1
ATOM 1470 C CA . GLU A 1 202 ? 49.640 21.188 -19.571 1.00 27.30 182 GLU A CA 1
ATOM 1471 C C . GLU A 1 202 ? 49.300 19.732 -19.307 1.00 28.10 182 GLU A C 1
ATOM 1472 O O . GLU A 1 202 ? 49.320 19.277 -18.163 1.00 29.02 182 GLU A O 1
ATOM 1478 N N . VAL A 1 203 ? 48.977 19.014 -20.368 1.00 28.91 183 VAL A N 1
ATOM 1479 C CA . VAL A 1 203 ? 48.616 17.614 -20.253 1.00 31.80 183 VAL A CA 1
ATOM 1480 C C . VAL A 1 203 ? 49.714 16.840 -20.955 1.00 34.25 183 VAL A C 1
ATOM 1481 O O . VAL A 1 203 ? 50.049 17.144 -22.102 1.00 36.67 183 VAL A O 1
ATOM 1485 N N . GLN A 1 204 ? 50.309 15.889 -20.237 1.00 34.97 184 GLN A N 1
ATOM 1486 C CA . GLN A 1 204 ? 51.404 15.072 -20.751 1.00 36.59 184 GLN A CA 1
ATOM 1487 C C . GLN A 1 204 ? 50.915 13.651 -21.043 1.00 36.50 184 GLN A C 1
ATOM 1488 O O . GLN A 1 204 ? 50.087 13.116 -20.304 1.00 32.03 184 GLN A O 1
ATOM 1494 N N . PRO A 1 205 ? 51.437 13.045 -22.112 1.00 37.49 185 PRO A N 1
ATOM 1495 C CA . PRO A 1 205 ? 51.042 11.690 -22.516 1.00 38.40 185 PRO A CA 1
ATOM 1496 C C . PRO A 1 205 ? 51.541 10.635 -21.531 1.00 39.37 185 PRO A C 1
ATOM 1497 O O . PRO A 1 205 ? 52.094 10.958 -20.476 1.00 40.36 185 PRO A O 1
#

CATH classification: 3.40.50.11960